Protein AF-A0A4V1WMF3-F1 (afdb_monomer_lite)

Foldseek 3Di:
DPPDDDPPCPLVNVVVVVCVVCDLQWDQQPQVRDTDGDQDQQFFDADDCCQPPRVHQLRWLHQFDDDPRTTGIDGLVLVVVQLVVQLVQQAFPRKFDKDPSFFDKDWDDDPFKIWIWTWIWIADRLWIKIKIKIKIFTPVLDADFLVNVLVDFDDLFQAATSDPDFADDAPQANGVLFAFNHLLNSVQSLVQGPPVRNVVDPCVSHPDDDPVSVVQVVCVVVVHPDFRADQQAGKTWHWDDDRGMTIIMMMHTQHNHPVSVVVRSQQRGARRDRPDDLCNGHHRRHDDGDDYDDDDNDDD

Organism: NCBI:txid119927

Structure (mmCIF, N/CA/C/O backbone):
data_AF-A0A4V1WMF3-F1
#
_entry.id   AF-A0A4V1WMF3-F1
#
loop_
_atom_site.group_PDB
_atom_site.id
_atom_site.type_symbol
_atom_site.label_atom_id
_atom_site.label_alt_id
_atom_site.label_comp_id
_atom_site.label_asym_id
_atom_site.label_entity_id
_atom_site.label_seq_id
_atom_site.pdbx_PDB_ins_code
_atom_site.Cartn_x
_atom_site.Cartn_y
_atom_site.Cartn_z
_atom_site.occupancy
_atom_site.B_iso_or_equiv
_atom_site.auth_seq_id
_atom_site.auth_comp_id
_atom_site.auth_asym_id
_atom_site.auth_atom_id
_atom_site.pdbx_PDB_model_num
ATOM 1 N N . MET A 1 1 ? 66.103 5.727 -17.614 1.00 41.41 1 MET A N 1
ATOM 2 C CA . MET A 1 1 ? 64.953 5.467 -16.719 1.00 41.41 1 MET A CA 1
ATOM 3 C C . MET A 1 1 ? 63.672 5.513 -17.542 1.00 41.41 1 MET A C 1
ATOM 5 O O . MET A 1 1 ? 63.293 6.587 -17.992 1.00 41.41 1 MET A O 1
ATOM 9 N N . LYS A 1 2 ? 63.058 4.354 -17.823 1.00 39.53 2 LYS A N 1
ATOM 10 C CA . LYS A 1 2 ? 61.732 4.292 -18.458 1.00 39.53 2 LYS A CA 1
ATOM 11 C C . LYS A 1 2 ? 60.724 4.870 -17.463 1.00 39.53 2 LYS A C 1
ATOM 13 O O . LYS A 1 2 ? 60.688 4.415 -16.326 1.00 39.53 2 LYS A O 1
ATOM 18 N N . LYS A 1 3 ? 59.959 5.888 -17.868 1.00 44.53 3 LYS A N 1
ATOM 19 C CA . LYS A 1 3 ? 58.819 6.373 -17.082 1.00 44.53 3 LYS A CA 1
ATOM 20 C C . LYS A 1 3 ? 57.839 5.210 -16.961 1.00 44.53 3 LYS A C 1
ATOM 22 O O . LYS A 1 3 ? 57.270 4.797 -17.968 1.00 44.53 3 LYS A O 1
ATOM 27 N N . GLU A 1 4 ? 57.700 4.659 -15.760 1.00 44.53 4 GLU A N 1
ATOM 28 C CA . GLU A 1 4 ? 56.620 3.731 -15.447 1.00 44.53 4 GLU A CA 1
ATOM 29 C C . GLU A 1 4 ? 55.305 4.431 -15.785 1.00 44.53 4 GLU A C 1
ATOM 31 O O . GLU A 1 4 ? 54.986 5.496 -15.246 1.00 44.53 4 GLU A O 1
ATOM 36 N N . GLY A 1 5 ? 54.588 3.877 -16.764 1.00 44.59 5 GLY A N 1
ATOM 37 C CA . GLY A 1 5 ? 53.256 4.331 -17.118 1.00 44.59 5 GLY A CA 1
ATOM 38 C C . GLY A 1 5 ? 52.383 4.183 -15.886 1.00 44.59 5 GLY A C 1
ATOM 39 O O . GLY A 1 5 ? 52.075 3.072 -15.463 1.00 44.59 5 GLY A O 1
ATOM 40 N N . ARG A 1 6 ? 52.033 5.311 -15.269 1.00 47.25 6 ARG A N 1
ATOM 41 C CA . ARG A 1 6 ? 51.088 5.351 -14.161 1.00 47.25 6 ARG A CA 1
ATOM 42 C C . ARG A 1 6 ? 49.785 4.770 -14.704 1.00 47.25 6 ARG A C 1
ATOM 44 O O . ARG A 1 6 ? 49.170 5.392 -15.564 1.00 47.25 6 ARG A O 1
ATOM 51 N N . TRP A 1 7 ? 49.406 3.575 -14.254 1.00 49.00 7 TRP A N 1
ATOM 52 C CA . TRP A 1 7 ? 48.108 2.985 -14.560 1.00 49.00 7 TRP A CA 1
ATOM 53 C C . TRP A 1 7 ? 47.031 3.919 -14.010 1.00 49.00 7 TRP A C 1
ATOM 55 O O . TRP A 1 7 ? 46.642 3.839 -12.848 1.00 49.00 7 TRP A O 1
ATOM 65 N N . THR A 1 8 ? 46.560 4.851 -14.830 1.00 51.84 8 THR A N 1
ATOM 66 C CA . THR A 1 8 ? 45.298 5.540 -14.595 1.00 51.84 8 THR A CA 1
ATOM 67 C C . THR A 1 8 ? 44.203 4.566 -14.995 1.00 51.84 8 THR A C 1
ATOM 69 O O . THR A 1 8 ? 43.577 4.738 -16.036 1.00 51.84 8 THR A O 1
ATOM 72 N N . ALA A 1 9 ? 44.022 3.498 -14.212 1.00 57.28 9 ALA A N 1
ATOM 73 C CA . ALA A 1 9 ? 42.813 2.698 -14.322 1.00 57.28 9 ALA A CA 1
ATOM 74 C C . ALA A 1 9 ? 41.663 3.660 -14.035 1.00 57.28 9 ALA A C 1
ATOM 76 O O . ALA A 1 9 ? 41.588 4.238 -12.942 1.00 57.28 9 ALA A O 1
ATOM 77 N N . ASN A 1 10 ? 40.833 3.923 -15.042 1.00 69.75 10 ASN A N 1
ATOM 78 C CA . ASN A 1 10 ? 39.670 4.754 -14.829 1.00 69.75 10 ASN A CA 1
ATOM 79 C C . ASN A 1 10 ? 38.825 4.046 -13.764 1.00 69.75 10 ASN A C 1
ATOM 81 O O . ASN A 1 10 ? 38.723 2.819 -13.743 1.00 69.75 10 ASN A O 1
ATOM 85 N N . ARG A 1 11 ? 38.237 4.805 -12.837 1.00 69.12 11 ARG A N 1
ATOM 86 C CA . ARG A 1 11 ? 37.371 4.242 -11.794 1.00 69.12 11 ARG A CA 1
ATOM 87 C C . ARG A 1 11 ? 36.305 3.321 -12.409 1.00 69.12 11 ARG A C 1
ATOM 89 O O . ARG A 1 11 ? 35.975 2.309 -11.800 1.00 69.12 11 ARG A O 1
ATOM 96 N N . TYR A 1 12 ? 35.819 3.663 -13.604 1.00 66.69 12 TYR A N 1
ATOM 97 C CA . TYR A 1 12 ? 34.897 2.845 -14.391 1.00 66.69 12 TYR A CA 1
ATOM 98 C C . TYR A 1 12 ? 35.479 1.471 -14.757 1.00 66.69 12 TYR A C 1
ATOM 100 O O . TYR A 1 12 ? 34.845 0.472 -14.435 1.00 66.69 12 TYR A O 1
ATOM 108 N N . ASP A 1 13 ? 36.702 1.403 -15.286 1.00 73.06 13 ASP A N 1
ATOM 109 C CA . ASP A 1 13 ? 37.369 0.139 -15.644 1.00 73.06 13 ASP A CA 1
ATOM 110 C C . ASP A 1 13 ? 37.537 -0.775 -14.418 1.00 73.06 13 ASP A C 1
ATOM 112 O O . ASP A 1 13 ? 37.291 -1.978 -14.474 1.00 73.06 13 ASP A O 1
ATOM 116 N N . PHE A 1 14 ? 37.906 -0.202 -13.266 1.00 76.06 14 PHE A N 1
ATOM 117 C CA . PHE A 1 14 ? 38.026 -0.956 -12.013 1.00 76.06 14 PHE A CA 1
ATOM 118 C C . PHE A 1 14 ? 36.679 -1.526 -11.545 1.00 76.06 14 PHE A C 1
ATOM 120 O O . PHE A 1 14 ? 36.604 -2.648 -11.048 1.00 76.06 14 PHE A O 1
ATOM 127 N N . ILE A 1 15 ? 35.602 -0.762 -11.714 1.00 70.75 15 ILE A N 1
ATOM 128 C CA . ILE A 1 15 ? 34.248 -1.199 -11.378 1.00 70.75 15 ILE A CA 1
ATOM 129 C C . ILE A 1 15 ? 33.754 -2.285 -12.333 1.00 70.75 15 ILE A C 1
ATOM 131 O O . ILE A 1 15 ? 33.105 -3.218 -11.869 1.00 70.75 15 ILE A O 1
ATOM 135 N N . GLU A 1 16 ? 34.039 -2.180 -13.630 1.00 68.69 16 GLU A N 1
ATOM 136 C CA . GLU A 1 16 ? 33.675 -3.206 -14.612 1.00 68.69 16 GLU A CA 1
ATOM 137 C C . GLU A 1 16 ? 34.382 -4.530 -14.316 1.00 68.69 16 GLU A C 1
ATOM 139 O O . GLU A 1 16 ? 33.743 -5.583 -14.311 1.00 68.69 16 GLU A O 1
ATOM 144 N N . LEU A 1 17 ? 35.672 -4.477 -13.972 1.00 74.62 17 LEU A N 1
ATOM 145 C CA . LEU A 1 17 ? 36.432 -5.650 -13.541 1.00 74.62 17 LEU A CA 1
ATOM 146 C C . LEU A 1 17 ? 35.860 -6.253 -12.252 1.00 74.62 17 LEU A C 1
ATOM 148 O O . LEU A 1 17 ? 35.666 -7.463 -12.176 1.00 74.62 17 LEU A O 1
ATOM 152 N N . LEU A 1 18 ? 35.506 -5.420 -11.267 1.00 73.69 18 LEU A N 1
ATOM 153 C CA . LEU A 1 18 ? 34.845 -5.892 -10.051 1.00 73.69 18 LEU A CA 1
ATOM 154 C C . LEU A 1 18 ? 33.462 -6.499 -10.336 1.00 73.69 18 LEU A C 1
ATOM 156 O O . LEU A 1 18 ? 33.128 -7.534 -9.774 1.00 73.69 18 LEU A O 1
ATOM 160 N N . ALA A 1 19 ? 32.644 -5.891 -11.194 1.00 68.81 19 ALA A N 1
ATOM 161 C CA . ALA A 1 19 ? 31.332 -6.434 -11.543 1.00 68.81 19 ALA A CA 1
ATOM 162 C C . ALA A 1 19 ? 31.462 -7.795 -12.249 1.00 68.81 19 ALA A C 1
ATOM 164 O O . ALA A 1 19 ? 30.735 -8.727 -11.912 1.00 68.81 19 ALA A O 1
ATOM 165 N N . ARG A 1 20 ? 32.438 -7.938 -13.157 1.00 73.12 20 ARG A N 1
ATOM 166 C CA . ARG A 1 20 ? 32.777 -9.214 -13.804 1.00 73.12 20 ARG A CA 1
ATOM 167 C C . ARG A 1 20 ? 33.168 -10.281 -12.781 1.00 73.12 20 ARG A C 1
ATOM 169 O O . ARG A 1 20 ? 32.664 -11.397 -12.852 1.00 73.12 20 ARG A O 1
ATOM 176 N N . ASP A 1 21 ? 34.049 -9.945 -11.841 1.00 79.12 21 ASP A N 1
ATOM 177 C CA . ASP A 1 21 ? 34.602 -10.914 -10.887 1.00 79.12 21 ASP A CA 1
ATOM 178 C C . ASP A 1 21 ? 33.576 -11.351 -9.823 1.00 79.12 21 ASP A C 1
ATOM 180 O O . ASP A 1 21 ? 33.655 -12.461 -9.297 1.00 79.12 21 ASP A O 1
ATOM 184 N N . TRP A 1 22 ? 32.591 -10.501 -9.513 1.00 75.75 22 TRP A N 1
ATOM 185 C CA . TRP A 1 22 ? 31.526 -10.803 -8.549 1.00 75.75 22 TRP A CA 1
ATOM 186 C C . TRP A 1 22 ? 30.259 -11.405 -9.184 1.00 75.75 22 TRP A C 1
ATOM 188 O O . TRP A 1 22 ? 29.449 -11.995 -8.459 1.00 75.75 22 TRP A O 1
ATOM 198 N N . GLY A 1 23 ? 30.091 -11.299 -10.506 1.00 73.94 23 GLY A N 1
ATOM 199 C CA . GLY A 1 23 ? 28.942 -11.830 -11.247 1.00 73.94 23 GLY A CA 1
ATOM 200 C C . GLY A 1 23 ? 27.598 -11.323 -10.710 1.00 73.94 23 GLY A C 1
ATOM 201 O O . GLY A 1 23 ? 27.488 -10.196 -10.232 1.00 73.94 23 GLY A O 1
ATOM 202 N N . ASP A 1 24 ? 26.583 -12.190 -10.695 1.00 71.25 24 ASP A N 1
ATOM 203 C CA . ASP A 1 24 ? 25.219 -11.852 -10.244 1.00 71.25 24 ASP A CA 1
ATOM 204 C C . ASP A 1 24 ? 25.091 -11.648 -8.723 1.00 71.25 24 ASP A C 1
ATOM 206 O O . ASP A 1 24 ? 23.996 -11.450 -8.200 1.00 71.25 24 ASP A O 1
ATOM 210 N N . ARG A 1 25 ? 26.194 -11.720 -7.966 1.00 78.44 25 ARG A N 1
ATOM 211 C CA . ARG A 1 25 ? 26.167 -11.561 -6.503 1.00 78.44 25 ARG A CA 1
ATOM 212 C C . ARG A 1 25 ? 26.097 -10.111 -6.064 1.00 78.44 25 ARG A C 1
ATOM 214 O O . ARG A 1 25 ? 25.745 -9.867 -4.910 1.00 78.44 25 ARG A O 1
ATOM 221 N N . LEU A 1 26 ? 26.472 -9.169 -6.929 1.00 81.81 26 LEU A N 1
ATOM 222 C CA . LEU A 1 26 ? 26.454 -7.738 -6.652 1.00 81.81 26 LEU A CA 1
ATOM 223 C C . LEU A 1 26 ? 26.146 -6.936 -7.925 1.00 81.81 26 LEU A C 1
ATOM 225 O O . LEU A 1 26 ? 26.652 -7.235 -8.996 1.00 81.81 26 LEU A O 1
ATOM 229 N N . HIS A 1 27 ? 25.398 -5.844 -7.785 1.00 77.31 27 HIS A N 1
ATOM 230 C CA . HIS A 1 27 ? 25.140 -4.880 -8.851 1.00 77.31 27 HIS A CA 1
ATOM 231 C C . HIS A 1 27 ? 25.822 -3.552 -8.566 1.00 77.31 27 HIS A C 1
ATOM 233 O O . HIS A 1 27 ? 25.727 -2.997 -7.465 1.00 77.31 27 HIS A O 1
ATOM 239 N N . TYR A 1 28 ? 26.466 -3.001 -9.588 1.00 78.69 28 TYR A N 1
ATOM 240 C CA . TYR A 1 28 ? 27.048 -1.675 -9.510 1.00 78.69 28 TYR A CA 1
ATOM 241 C C . TYR A 1 28 ? 25.982 -0.578 -9.562 1.00 78.69 28 TYR A C 1
ATOM 243 O O . TYR A 1 28 ? 25.173 -0.509 -10.485 1.00 78.69 28 TYR A O 1
ATOM 251 N N . CYS A 1 29 ? 26.006 0.322 -8.577 1.00 78.56 29 CYS A N 1
ATOM 252 C CA . CYS A 1 29 ? 25.151 1.501 -8.550 1.00 78.56 29 CYS A CA 1
ATOM 253 C C . CYS A 1 29 ? 25.921 2.734 -9.023 1.00 78.56 29 CYS A C 1
ATOM 255 O O . CYS A 1 29 ? 26.753 3.280 -8.294 1.00 78.56 29 CYS A O 1
ATOM 257 N N . GLN A 1 30 ? 25.562 3.239 -10.204 1.00 75.81 30 GLN A N 1
ATOM 258 C CA . GLN A 1 30 ? 26.148 4.457 -10.777 1.00 75.81 30 GLN A CA 1
ATOM 259 C C . GLN A 1 30 ? 25.961 5.694 -9.883 1.00 75.81 30 GLN A C 1
ATOM 261 O O . GLN A 1 30 ? 26.795 6.593 -9.881 1.00 75.81 30 GLN A O 1
ATOM 266 N N . ARG A 1 31 ? 24.893 5.747 -9.073 1.00 76.00 31 ARG A N 1
ATOM 267 C CA . ARG A 1 31 ? 24.579 6.930 -8.255 1.00 76.00 31 ARG A CA 1
ATOM 268 C C . ARG A 1 31 ? 25.503 7.111 -7.053 1.00 76.00 31 ARG A C 1
ATOM 270 O O . ARG A 1 31 ? 25.826 8.240 -6.700 1.00 76.00 31 ARG A O 1
ATOM 277 N N . CYS A 1 32 ? 25.869 6.029 -6.371 1.00 82.50 32 CYS A N 1
ATOM 278 C CA . CYS A 1 32 ? 26.759 6.090 -5.205 1.00 82.50 32 CYS A CA 1
ATOM 279 C C . CYS A 1 32 ? 28.169 5.571 -5.509 1.00 82.50 32 CYS A C 1
ATOM 281 O O . CYS A 1 32 ? 29.078 5.764 -4.703 1.00 82.50 32 CYS A O 1
ATOM 283 N N . GLY A 1 33 ? 28.349 4.928 -6.663 1.00 77.19 33 GLY A N 1
ATOM 284 C CA . GLY A 1 33 ? 29.604 4.347 -7.103 1.00 77.19 33 GLY A CA 1
ATOM 285 C C . GLY A 1 33 ? 30.066 3.163 -6.254 1.00 77.19 33 GLY A C 1
ATOM 286 O O . GLY A 1 33 ? 31.275 3.036 -6.055 1.00 77.19 33 GLY A O 1
ATOM 287 N N . ILE A 1 34 ? 29.132 2.355 -5.734 1.00 81.94 34 ILE A N 1
ATOM 288 C CA . ILE A 1 34 ? 29.365 1.190 -4.858 1.00 81.94 34 ILE A CA 1
ATOM 289 C C . ILE A 1 34 ? 28.574 -0.023 -5.390 1.00 81.94 34 ILE A C 1
ATOM 291 O O . ILE A 1 34 ? 27.540 0.136 -6.042 1.00 81.94 34 ILE A O 1
ATOM 295 N N . LEU A 1 35 ? 29.065 -1.233 -5.107 1.00 81.81 35 LEU A N 1
ATOM 296 C CA . LEU A 1 35 ? 28.391 -2.505 -5.371 1.00 81.81 35 LEU A CA 1
ATOM 297 C C . LEU A 1 35 ? 27.360 -2.839 -4.278 1.00 81.81 35 LEU A C 1
ATOM 299 O O . LEU A 1 35 ? 27.658 -2.765 -3.085 1.00 81.81 35 LEU A O 1
ATOM 303 N N . HIS A 1 36 ? 26.155 -3.239 -4.673 1.00 81.75 36 HIS A N 1
ATOM 304 C CA . HIS A 1 36 ? 25.078 -3.635 -3.766 1.00 81.75 36 HIS A CA 1
ATOM 305 C C . HIS A 1 36 ? 24.630 -5.076 -4.013 1.00 81.75 36 HIS A C 1
ATOM 307 O O . HIS A 1 36 ? 24.645 -5.503 -5.162 1.00 81.75 36 HIS A O 1
ATOM 313 N N . PRO A 1 37 ? 24.160 -5.811 -2.989 1.00 82.62 37 PRO A N 1
ATOM 314 C CA . PRO A 1 37 ? 23.488 -7.088 -3.211 1.00 82.62 37 PRO A CA 1
ATOM 315 C C . PRO A 1 37 ? 22.305 -6.952 -4.183 1.00 82.62 37 PRO A C 1
ATOM 317 O O . PRO A 1 37 ? 21.670 -5.889 -4.203 1.00 82.62 37 PRO A O 1
ATOM 320 N N . PRO A 1 38 ? 21.973 -8.017 -4.937 1.00 79.44 38 PRO A N 1
ATOM 321 C CA . PRO A 1 38 ? 20.773 -8.100 -5.742 1.00 79.44 38 PRO A CA 1
ATOM 322 C C . PRO A 1 38 ? 19.552 -7.697 -4.957 1.00 79.44 38 PRO A C 1
ATOM 324 O O . PRO A 1 38 ? 19.371 -8.055 -3.783 1.00 79.44 38 PRO A O 1
ATOM 327 N N . LEU A 1 39 ? 18.711 -6.937 -5.640 1.00 80.75 39 LEU A N 1
ATOM 328 C CA . LEU A 1 39 ? 17.426 -6.581 -5.105 1.00 80.75 39 LEU A CA 1
ATOM 329 C C . LEU A 1 39 ? 16.630 -7.864 -4.862 1.00 80.75 39 LEU A C 1
ATOM 331 O O . LEU A 1 39 ? 16.434 -8.681 -5.756 1.00 80.75 39 LEU A O 1
ATOM 335 N N . GLN A 1 40 ? 16.213 -8.034 -3.617 1.00 85.50 40 GLN A N 1
ATOM 336 C CA . GLN A 1 40 ? 15.403 -9.168 -3.207 1.00 85.50 40 GLN A CA 1
ATOM 337 C C . GLN A 1 40 ? 13.955 -8.959 -3.661 1.00 85.50 40 GLN A C 1
ATOM 339 O O . GLN A 1 40 ? 13.519 -7.807 -3.708 1.00 85.50 40 GLN A O 1
ATOM 344 N N . PRO A 1 41 ? 13.185 -10.034 -3.920 1.00 85.06 41 PRO A N 1
ATOM 345 C CA . PRO A 1 41 ? 11.752 -9.899 -4.166 1.00 85.06 41 PRO A CA 1
ATOM 346 C C . PRO A 1 41 ? 11.084 -9.162 -2.991 1.00 85.06 41 PRO A C 1
ATOM 348 O O . PRO A 1 41 ? 11.582 -9.271 -1.865 1.00 85.06 41 PRO A O 1
ATOM 351 N N . PRO A 1 42 ? 9.949 -8.463 -3.197 1.00 86.56 42 PRO A N 1
ATOM 352 C CA . PRO A 1 42 ? 9.285 -7.655 -2.173 1.00 86.56 42 PRO A CA 1
ATOM 353 C C . PRO A 1 42 ? 9.190 -8.335 -0.805 1.00 86.56 42 PRO A C 1
ATOM 355 O O . PRO A 1 42 ? 9.526 -7.708 0.192 1.00 86.56 42 PRO A O 1
ATOM 358 N N . ARG A 1 43 ? 8.819 -9.625 -0.776 1.00 81.38 43 ARG A N 1
ATOM 359 C CA . ARG A 1 43 ? 8.661 -10.455 0.436 1.00 81.38 43 ARG A CA 1
ATOM 360 C C . ARG A 1 43 ? 9.926 -10.659 1.273 1.00 81.38 43 ARG A C 1
ATOM 362 O O . ARG A 1 43 ? 9.827 -10.897 2.467 1.00 81.38 43 ARG A O 1
ATOM 369 N N . ASN A 1 44 ? 11.094 -10.563 0.646 1.00 79.81 44 ASN A N 1
ATOM 370 C CA . ASN A 1 44 ? 12.396 -10.716 1.292 1.00 79.81 44 ASN A CA 1
ATOM 371 C C . ASN A 1 44 ? 13.136 -9.371 1.365 1.00 79.81 44 ASN A C 1
ATOM 373 O O . ASN A 1 44 ? 14.312 -9.320 1.739 1.00 79.81 44 ASN A O 1
ATOM 377 N N . HIS A 1 45 ? 12.489 -8.275 0.958 1.00 80.62 45 HIS A N 1
ATOM 378 C CA . HIS A 1 45 ? 13.135 -6.984 0.840 1.00 80.62 45 HIS A CA 1
ATOM 379 C C . HIS A 1 45 ? 12.825 -6.077 2.029 1.00 80.62 45 HIS A C 1
ATOM 381 O O . HIS A 1 45 ? 11.688 -5.682 2.272 1.00 80.62 45 HIS A O 1
ATOM 387 N N . ARG A 1 46 ? 13.884 -5.647 2.719 1.00 80.56 46 ARG A N 1
ATOM 388 C CA . ARG A 1 46 ? 13.841 -4.556 3.699 1.00 80.56 46 ARG A CA 1
ATOM 389 C C . ARG A 1 46 ? 14.432 -3.274 3.130 1.00 80.56 46 ARG A C 1
ATOM 391 O O . ARG A 1 46 ? 15.356 -3.321 2.318 1.00 80.56 46 ARG A O 1
ATOM 398 N N . GLY A 1 47 ? 13.996 -2.125 3.638 1.00 77.00 47 GLY A N 1
ATOM 399 C CA . GLY A 1 47 ? 14.627 -0.852 3.301 1.00 77.00 47 GLY A CA 1
ATOM 400 C C . GLY A 1 47 ? 16.131 -0.848 3.614 1.00 77.00 47 GLY A C 1
ATOM 401 O O . GLY A 1 47 ? 16.541 -1.091 4.747 1.00 77.00 47 GLY A O 1
ATOM 402 N N . THR A 1 48 ? 16.972 -0.542 2.623 1.00 77.19 48 THR A N 1
ATOM 403 C CA . THR A 1 48 ? 18.439 -0.522 2.754 1.00 77.19 48 THR A CA 1
ATOM 404 C C . THR A 1 48 ? 19.014 0.861 2.442 1.00 77.19 48 THR A C 1
ATOM 406 O O . THR A 1 48 ? 18.309 1.772 2.004 1.00 77.19 48 THR A O 1
ATOM 409 N N . LYS A 1 49 ? 20.333 1.036 2.618 1.00 73.81 49 LYS A N 1
ATOM 410 C CA . LYS A 1 49 ? 21.036 2.225 2.103 1.00 73.81 49 LYS A CA 1
ATOM 411 C C . LYS A 1 49 ? 20.903 2.350 0.578 1.00 73.81 49 LYS A C 1
ATOM 413 O O . LYS A 1 49 ? 20.837 3.478 0.094 1.00 73.81 49 LYS A O 1
ATOM 418 N N . LEU A 1 50 ? 20.835 1.236 -0.167 1.00 76.44 50 LEU A N 1
ATOM 419 C CA . LEU A 1 50 ? 20.592 1.260 -1.615 1.00 76.44 50 LEU A CA 1
ATOM 420 C C . LEU A 1 50 ? 19.250 1.930 -1.900 1.00 76.44 50 LEU A C 1
ATOM 422 O O . LEU A 1 50 ? 19.208 2.926 -2.612 1.00 76.44 50 LEU A O 1
ATOM 426 N N . THR A 1 51 ? 18.169 1.457 -1.286 1.00 76.12 51 THR A N 1
ATOM 427 C CA . THR A 1 51 ? 16.852 2.029 -1.563 1.00 76.12 51 THR A CA 1
ATOM 428 C C . THR A 1 51 ? 16.753 3.460 -1.045 1.00 76.12 51 THR A C 1
ATOM 430 O O . THR A 1 51 ? 16.537 4.379 -1.829 1.00 76.12 51 THR A O 1
ATOM 433 N N . LYS A 1 52 ? 17.054 3.705 0.234 1.00 74.81 52 LYS A N 1
ATOM 434 C CA . LYS A 1 52 ? 16.901 5.040 0.842 1.00 74.81 52 LYS A CA 1
ATOM 435 C C . LYS A 1 52 ? 17.801 6.119 0.224 1.00 74.81 52 LYS A C 1
ATOM 437 O O . LYS A 1 52 ? 17.359 7.250 0.051 1.00 74.81 52 LYS A O 1
ATOM 442 N N . ARG A 1 53 ? 19.066 5.809 -0.095 1.00 74.94 53 ARG A N 1
ATOM 443 C CA . ARG A 1 53 ? 20.025 6.798 -0.630 1.00 74.94 53 ARG A CA 1
ATOM 444 C C . ARG A 1 53 ? 20.111 6.764 -2.152 1.00 74.94 53 ARG A C 1
ATOM 446 O O . ARG A 1 53 ? 20.193 7.821 -2.774 1.00 74.94 53 ARG A O 1
ATOM 453 N N . CYS A 1 54 ? 20.129 5.573 -2.746 1.00 79.00 54 CYS A N 1
ATOM 454 C CA . CYS A 1 54 ? 20.444 5.407 -4.164 1.00 79.00 54 CYS A CA 1
ATOM 455 C C . CYS A 1 54 ? 19.201 5.380 -5.061 1.00 79.00 54 CYS A C 1
ATOM 457 O O . CYS A 1 54 ? 19.254 5.896 -6.172 1.00 79.00 54 CYS A O 1
ATOM 459 N N . PHE A 1 55 ? 18.061 4.869 -4.600 1.00 80.56 55 PHE A N 1
ATOM 460 C CA . PHE A 1 55 ? 16.801 5.038 -5.341 1.00 80.56 55 PHE A CA 1
ATOM 461 C C . PHE A 1 55 ? 16.136 6.380 -5.003 1.00 80.56 55 PHE A C 1
ATOM 463 O O . PHE A 1 55 ? 15.466 6.984 -5.834 1.00 80.56 55 PHE A O 1
ATOM 470 N N . GLY A 1 56 ? 16.468 6.957 -3.845 1.00 77.31 56 GLY A N 1
ATOM 471 C CA . GLY A 1 56 ? 16.056 8.304 -3.461 1.00 77.31 56 GLY A CA 1
ATOM 472 C C . GLY A 1 56 ? 14.681 8.309 -2.805 1.00 77.31 56 GLY A C 1
ATOM 473 O O . GLY A 1 56 ? 14.363 7.426 -2.021 1.00 77.31 56 GLY A O 1
ATOM 474 N N . GLN A 1 57 ? 13.876 9.333 -3.073 1.00 73.06 57 GLN A N 1
ATOM 475 C CA . GLN A 1 57 ? 12.611 9.535 -2.355 1.00 73.06 57 GLN A CA 1
ATOM 476 C C . GLN A 1 57 ? 11.437 8.737 -2.928 1.00 73.06 57 GLN A C 1
ATOM 478 O O . GLN A 1 57 ? 10.467 8.509 -2.220 1.00 73.06 57 GLN A O 1
ATOM 483 N N . ASP A 1 58 ? 11.551 8.260 -4.167 1.00 78.69 58 ASP A N 1
ATOM 484 C CA . ASP A 1 58 ? 10.582 7.354 -4.788 1.00 78.69 58 ASP A CA 1
ATOM 485 C C . ASP A 1 58 ? 11.030 5.889 -4.607 1.00 78.69 58 ASP A C 1
ATOM 487 O O . ASP A 1 58 ? 10.771 5.039 -5.451 1.00 78.69 58 ASP A O 1
ATOM 491 N N . ALA A 1 59 ? 11.803 5.581 -3.562 1.00 78.31 59 ALA A N 1
ATOM 492 C CA . ALA A 1 59 ? 12.535 4.322 -3.507 1.00 78.31 59 ALA A CA 1
ATOM 493 C C . ALA A 1 59 ? 11.644 3.093 -3.346 1.00 78.31 59 ALA A C 1
ATOM 495 O O . ALA A 1 59 ? 11.860 2.099 -4.036 1.00 78.31 59 ALA A O 1
ATOM 496 N N . MET A 1 60 ? 10.688 3.139 -2.415 1.00 88.69 60 MET A N 1
ATOM 497 C CA . MET A 1 60 ? 9.909 1.965 -2.031 1.00 88.69 60 MET A CA 1
ATOM 498 C C . MET A 1 60 ? 8.594 2.331 -1.350 1.00 88.69 60 MET A C 1
ATOM 500 O O . MET A 1 60 ? 8.449 3.407 -0.767 1.00 88.69 60 MET A O 1
ATOM 504 N N . ILE A 1 61 ? 7.662 1.387 -1.388 1.00 92.44 61 ILE A N 1
ATOM 505 C CA . ILE A 1 61 ? 6.537 1.330 -0.464 1.00 92.44 61 ILE A CA 1
ATOM 506 C C . ILE A 1 61 ? 7.105 0.854 0.879 1.00 92.44 61 ILE A C 1
ATOM 508 O O . ILE A 1 61 ? 7.392 -0.325 1.044 1.00 92.44 61 ILE A O 1
ATOM 512 N N . ASP A 1 62 ? 7.335 1.796 1.799 1.00 87.38 62 ASP A N 1
ATOM 513 C CA . ASP A 1 62 ? 8.065 1.587 3.063 1.00 87.38 62 ASP A CA 1
ATOM 514 C C . ASP A 1 62 ? 7.168 1.484 4.306 1.00 87.38 62 ASP A C 1
ATOM 516 O O . ASP A 1 62 ? 7.653 1.436 5.437 1.00 87.38 62 ASP A O 1
ATOM 520 N N . TYR A 1 63 ? 5.855 1.510 4.098 1.00 89.12 63 TYR A N 1
ATOM 521 C CA . TYR A 1 63 ? 4.849 1.605 5.154 1.00 89.12 63 TYR A CA 1
ATOM 522 C C . TYR A 1 63 ? 4.126 0.295 5.449 1.00 89.12 63 TYR A C 1
ATOM 524 O O . TYR A 1 63 ? 3.257 0.259 6.321 1.00 89.12 63 TYR A O 1
ATOM 532 N N . LEU A 1 64 ? 4.469 -0.768 4.729 1.00 91.19 64 LEU A N 1
ATOM 533 C CA . LEU A 1 64 ? 3.957 -2.101 4.995 1.00 91.19 64 LEU A CA 1
ATOM 534 C C . LEU A 1 64 ? 4.678 -2.712 6.213 1.00 91.19 64 LEU A C 1
ATOM 536 O O . LEU A 1 64 ? 5.731 -2.214 6.632 1.00 91.19 64 LEU A O 1
ATOM 540 N N . PRO A 1 65 ? 4.101 -3.759 6.827 1.00 85.06 65 PRO A N 1
ATOM 541 C CA . PRO A 1 65 ? 4.701 -4.433 7.970 1.00 85.06 65 PRO A CA 1
ATOM 542 C C . PRO A 1 65 ? 6.143 -4.876 7.687 1.00 85.06 65 PRO A C 1
ATOM 544 O O . PRO A 1 65 ? 6.445 -5.462 6.648 1.00 85.06 65 PRO A O 1
ATOM 547 N N . GLN A 1 66 ? 7.029 -4.590 8.639 1.00 84.31 66 GLN A N 1
ATOM 548 C CA . GLN A 1 66 ? 8.434 -4.994 8.645 1.00 84.31 66 GLN A CA 1
ATOM 549 C C . GLN A 1 66 ? 8.931 -5.138 10.092 1.00 84.31 66 GLN A C 1
ATOM 551 O O . GLN A 1 66 ? 8.411 -4.473 10.992 1.00 84.31 66 GLN A O 1
ATOM 556 N N . ASP A 1 67 ? 9.941 -5.976 10.307 1.00 80.19 67 ASP A N 1
ATOM 557 C CA . ASP A 1 67 ? 10.674 -6.122 11.567 1.00 80.19 67 ASP A CA 1
ATOM 558 C C . ASP A 1 67 ? 12.177 -5.807 11.365 1.00 80.19 67 ASP A C 1
ATOM 560 O O . ASP A 1 67 ? 12.574 -5.171 10.384 1.00 80.19 67 ASP A O 1
ATOM 564 N N . ALA A 1 68 ? 13.033 -6.177 12.324 1.00 76.69 68 ALA A N 1
ATOM 565 C CA . ALA A 1 68 ? 14.468 -5.889 12.254 1.00 76.69 68 ALA A CA 1
ATOM 566 C C . ALA A 1 68 ? 15.211 -6.698 11.164 1.00 76.69 68 ALA A C 1
ATOM 568 O O . ALA A 1 68 ? 16.236 -6.243 10.635 1.00 76.69 68 ALA A O 1
ATOM 569 N N . SER A 1 69 ? 14.729 -7.895 10.828 1.00 71.69 69 SER A N 1
ATOM 570 C CA . SER A 1 69 ? 15.390 -8.839 9.920 1.00 71.69 69 SER A CA 1
ATOM 571 C C . SER A 1 69 ? 14.742 -8.897 8.537 1.00 71.69 69 SER A C 1
ATOM 573 O O . SER A 1 69 ? 15.459 -9.094 7.556 1.00 71.69 69 SER A O 1
ATOM 575 N N . GLN A 1 70 ? 13.437 -8.667 8.431 1.00 73.19 70 GLN A N 1
ATOM 576 C CA . GLN A 1 70 ? 12.633 -8.931 7.239 1.00 73.19 70 GLN A CA 1
ATOM 577 C C . GLN A 1 70 ? 11.476 -7.930 7.099 1.00 73.19 70 GLN A C 1
ATOM 579 O O . GLN A 1 70 ? 11.101 -7.218 8.028 1.00 73.19 70 GLN A O 1
ATOM 584 N N . GLY A 1 71 ? 10.912 -7.843 5.902 1.00 77.81 71 GLY A N 1
ATOM 585 C CA . GLY A 1 71 ? 9.767 -6.986 5.631 1.00 77.81 71 GLY A CA 1
ATOM 586 C C . GLY A 1 71 ? 9.267 -7.167 4.211 1.00 77.81 71 GLY A C 1
ATOM 587 O O . GLY A 1 71 ? 9.954 -7.758 3.378 1.00 77.81 71 GLY A O 1
ATOM 588 N N . TYR A 1 72 ? 8.080 -6.629 3.949 1.00 85.88 72 TYR A N 1
ATOM 589 C CA . TYR A 1 72 ? 7.505 -6.603 2.613 1.00 85.88 72 TYR A CA 1
ATOM 590 C C . TYR A 1 72 ? 7.606 -5.186 2.034 1.00 85.88 72 TYR A C 1
ATOM 592 O O . TYR A 1 72 ? 6.837 -4.309 2.415 1.00 85.88 72 TYR A O 1
ATOM 600 N N . ASN A 1 73 ? 8.556 -4.936 1.125 1.00 88.88 73 ASN A N 1
ATOM 601 C CA . ASN A 1 73 ? 8.755 -3.606 0.528 1.00 88.88 73 ASN A CA 1
ATOM 602 C C . ASN A 1 73 ? 8.875 -3.686 -1.003 1.00 88.88 73 ASN A C 1
ATOM 604 O O . ASN A 1 73 ? 9.957 -3.950 -1.536 1.00 88.88 73 ASN A O 1
ATOM 608 N N . PRO A 1 74 ? 7.795 -3.427 -1.755 1.00 91.94 74 PRO A N 1
ATOM 609 C CA . PRO A 1 74 ? 7.893 -3.185 -3.187 1.00 91.94 74 PRO A CA 1
ATOM 610 C C . PRO A 1 74 ? 8.773 -1.962 -3.474 1.00 91.94 74 PRO A C 1
ATOM 612 O O . PRO A 1 74 ? 8.646 -0.929 -2.815 1.00 91.94 74 PRO A O 1
ATOM 615 N N . VAL A 1 75 ? 9.627 -2.051 -4.491 1.00 92.06 75 VAL A N 1
ATOM 616 C CA . VAL A 1 75 ? 10.358 -0.918 -5.080 1.00 92.06 75 VAL A CA 1
ATOM 617 C C . VAL A 1 75 ? 9.919 -0.756 -6.533 1.00 92.06 75 VAL A C 1
ATOM 619 O O . VAL A 1 75 ? 9.361 -1.688 -7.114 1.00 92.06 75 VAL A O 1
ATOM 622 N N . LEU A 1 76 ? 10.204 0.397 -7.141 1.00 91.62 76 LEU A N 1
ATOM 623 C CA . LEU A 1 76 ? 9.739 0.709 -8.496 1.00 91.62 76 LEU A CA 1
ATOM 624 C C . LEU A 1 76 ? 10.120 -0.370 -9.514 1.00 91.62 76 LEU A C 1
ATOM 626 O O . LEU A 1 76 ? 9.280 -0.765 -10.312 1.00 91.62 76 LEU A O 1
ATOM 630 N N . ILE A 1 77 ? 11.347 -0.894 -9.450 1.00 89.75 77 ILE A N 1
ATOM 631 C CA . ILE A 1 77 ? 11.812 -1.905 -10.408 1.00 89.75 77 ILE A CA 1
ATOM 632 C C . ILE A 1 77 ? 11.003 -3.216 -10.332 1.00 89.75 77 ILE A C 1
ATOM 634 O O . ILE A 1 77 ? 10.814 -3.879 -11.344 1.00 89.75 77 ILE A O 1
ATOM 638 N N . HIS A 1 78 ? 10.431 -3.570 -9.173 1.00 93.69 78 HIS A N 1
ATOM 639 C CA . HIS A 1 78 ? 9.508 -4.711 -9.089 1.00 93.69 78 HIS A CA 1
ATOM 640 C C . HIS A 1 78 ? 8.246 -4.464 -9.920 1.00 93.69 78 HIS A C 1
ATOM 642 O O . HIS A 1 78 ? 7.762 -5.365 -10.596 1.00 93.69 78 HIS A O 1
ATOM 648 N N . ILE A 1 79 ? 7.737 -3.230 -9.890 1.00 96.06 79 ILE A N 1
ATOM 649 C CA . ILE A 1 79 ? 6.564 -2.824 -10.663 1.00 96.06 79 ILE A CA 1
ATOM 650 C C . ILE A 1 79 ? 6.902 -2.747 -12.149 1.00 96.06 79 ILE A C 1
ATOM 652 O O . ILE A 1 79 ? 6.126 -3.231 -12.961 1.00 96.06 79 ILE A O 1
ATOM 656 N N . THR A 1 80 ? 8.054 -2.186 -12.526 1.00 94.62 80 THR A N 1
ATOM 657 C CA . THR A 1 80 ? 8.436 -2.109 -13.944 1.00 94.62 80 THR A CA 1
ATOM 658 C C . THR A 1 80 ? 8.613 -3.490 -14.551 1.00 94.62 80 THR A C 1
ATOM 660 O O . THR A 1 80 ? 8.114 -3.732 -15.642 1.00 94.62 80 THR A O 1
ATOM 663 N N . ASN A 1 81 ? 9.260 -4.407 -13.828 1.00 94.00 81 ASN A N 1
ATOM 664 C CA . ASN A 1 81 ? 9.441 -5.778 -14.292 1.00 94.00 81 ASN A CA 1
ATOM 665 C C . ASN A 1 81 ? 8.086 -6.472 -14.455 1.00 94.00 81 ASN A C 1
ATOM 667 O O . ASN A 1 81 ? 7.831 -7.051 -15.502 1.00 94.00 81 ASN A O 1
ATOM 671 N N . ALA A 1 82 ? 7.182 -6.314 -13.482 1.00 96.31 82 ALA A N 1
ATOM 672 C CA . ALA A 1 82 ? 5.820 -6.831 -13.572 1.00 96.31 82 ALA A CA 1
ATOM 673 C C . ALA A 1 82 ? 5.029 -6.245 -14.758 1.00 96.31 82 ALA A C 1
ATOM 675 O O . ALA A 1 82 ? 4.271 -6.967 -15.402 1.00 96.31 82 ALA A O 1
ATOM 676 N N . ILE A 1 83 ? 5.190 -4.949 -15.058 1.00 96.56 83 ILE A N 1
ATOM 677 C CA . ILE A 1 83 ? 4.550 -4.304 -16.2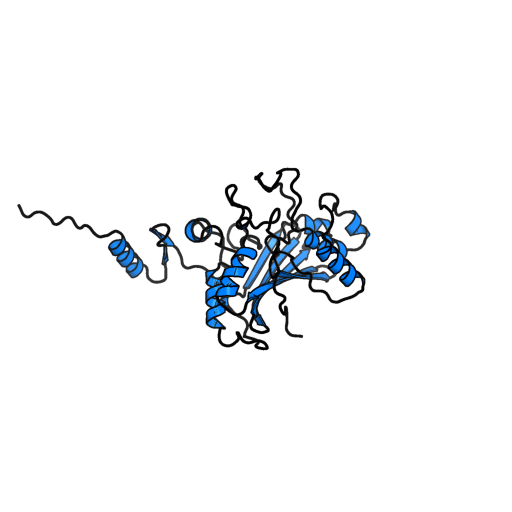14 1.00 96.56 83 ILE A CA 1
ATOM 678 C C . ILE A 1 83 ? 5.036 -4.941 -17.519 1.00 96.56 83 ILE A C 1
ATOM 680 O O . ILE A 1 83 ? 4.199 -5.281 -18.354 1.00 96.56 83 ILE A O 1
ATOM 684 N N . GLU A 1 84 ? 6.350 -5.113 -17.675 1.00 96.06 84 GLU A N 1
ATOM 685 C CA . GLU A 1 84 ? 6.965 -5.687 -18.878 1.00 96.06 84 GLU A CA 1
ATOM 686 C C . GLU A 1 84 ? 6.651 -7.177 -19.052 1.00 96.06 84 GLU A C 1
ATOM 688 O O . GLU A 1 84 ? 6.346 -7.604 -20.163 1.00 96.06 84 GLU A O 1
ATOM 693 N N . GLU A 1 85 ? 6.678 -7.951 -17.963 1.00 96.06 85 GLU A N 1
ATOM 694 C CA . GLU A 1 85 ? 6.365 -9.389 -17.942 1.00 96.06 85 GLU A CA 1
ATOM 695 C C . GLU A 1 85 ? 4.917 -9.682 -18.346 1.00 96.06 85 GLU A C 1
ATOM 697 O O . GLU A 1 85 ? 4.629 -10.761 -18.840 1.00 96.06 85 GLU A O 1
ATOM 702 N N . THR A 1 86 ? 4.006 -8.725 -18.148 1.00 97.00 86 THR A N 1
ATOM 703 C CA . THR A 1 86 ? 2.564 -8.908 -18.395 1.00 97.00 86 THR A CA 1
ATOM 704 C C . THR A 1 86 ? 1.998 -7.942 -19.427 1.00 97.00 86 THR A C 1
ATOM 706 O O . THR A 1 86 ? 0.807 -7.614 -19.400 1.00 97.00 86 THR A O 1
ATOM 709 N N . LYS A 1 87 ? 2.847 -7.416 -20.311 1.00 96.50 87 LYS A N 1
ATOM 710 C CA . LYS A 1 87 ? 2.465 -6.381 -21.283 1.00 96.50 87 LYS A CA 1
ATOM 711 C C . LYS A 1 87 ? 1.416 -6.854 -22.292 1.00 96.50 87 LYS A C 1
ATOM 713 O O . LYS A 1 87 ? 0.633 -6.042 -22.771 1.00 96.50 87 LYS A O 1
ATOM 718 N N . GLU A 1 88 ? 1.370 -8.148 -22.590 1.00 97.44 88 GLU A N 1
ATOM 719 C CA . GLU A 1 88 ? 0.380 -8.759 -23.479 1.00 97.44 88 GLU A CA 1
ATOM 720 C C . GLU A 1 88 ? -1.037 -8.755 -22.892 1.00 97.44 88 GLU A C 1
ATOM 722 O O . GLU A 1 88 ? -1.999 -8.801 -23.647 1.00 97.44 88 GLU A O 1
ATOM 727 N N . PHE A 1 89 ? -1.173 -8.607 -21.570 1.00 97.56 89 PHE A N 1
ATOM 728 C CA . PHE A 1 89 ? -2.453 -8.488 -20.865 1.00 97.56 89 PHE A CA 1
ATOM 729 C C . PHE A 1 89 ? -2.767 -7.034 -20.481 1.00 97.56 89 PHE A C 1
ATOM 731 O O . PHE A 1 89 ? -3.380 -6.790 -19.442 1.00 97.56 89 PHE A O 1
ATOM 738 N N . ALA A 1 90 ? -2.274 -6.047 -21.237 1.00 96.50 90 ALA A N 1
ATOM 739 C CA . ALA A 1 90 ? -2.458 -4.626 -20.929 1.00 96.50 90 ALA A CA 1
ATOM 740 C C . ALA A 1 90 ? -3.757 -4.028 -21.502 1.00 96.50 90 ALA A C 1
ATOM 742 O O . ALA A 1 90 ? -4.085 -2.880 -21.181 1.00 96.50 90 ALA A O 1
ATOM 743 N N . SER A 1 91 ? -4.504 -4.761 -22.335 1.00 97.12 91 SER A N 1
ATOM 744 C CA . SER A 1 91 ? -5.724 -4.236 -22.957 1.00 97.12 91 SER A CA 1
ATOM 745 C C . SER A 1 91 ? -6.900 -4.238 -21.983 1.00 97.12 91 SER A C 1
ATOM 747 O O . SER A 1 91 ? -6.954 -4.997 -21.017 1.00 97.12 91 SER A O 1
ATOM 749 N N . LYS A 1 92 ? -7.876 -3.355 -22.225 1.00 95.00 92 LYS A N 1
ATOM 750 C CA . LYS A 1 92 ? -9.131 -3.356 -21.460 1.00 95.00 92 LYS A CA 1
ATOM 751 C C . LYS A 1 92 ? -9.822 -4.716 -21.615 1.00 95.00 92 LYS A C 1
ATOM 753 O O . LYS A 1 92 ? -9.916 -5.209 -22.731 1.00 95.00 92 LYS A O 1
ATOM 758 N N . GLY A 1 93 ? -10.337 -5.268 -20.522 1.00 94.12 93 GLY A N 1
ATOM 759 C CA . GLY A 1 93 ? -10.938 -6.600 -20.470 1.00 94.12 93 GLY A CA 1
ATOM 760 C C . GLY A 1 93 ? -9.946 -7.734 -20.199 1.00 94.12 93 GLY A C 1
ATOM 761 O O . GLY A 1 93 ? -10.375 -8.790 -19.741 1.00 94.12 93 GLY A O 1
ATOM 762 N N . ASP A 1 94 ? -8.640 -7.520 -20.390 1.00 96.31 94 ASP A N 1
ATOM 763 C CA . ASP A 1 94 ? -7.655 -8.582 -20.195 1.00 96.31 94 ASP A CA 1
ATOM 764 C C . ASP A 1 94 ? -7.379 -8.855 -18.718 1.00 96.31 94 ASP A C 1
ATOM 766 O O . ASP A 1 94 ? -7.369 -7.963 -17.856 1.00 96.31 94 ASP A O 1
ATOM 770 N N . VAL A 1 95 ? -7.087 -10.125 -18.447 1.00 97.25 95 VAL A N 1
ATOM 771 C CA . VAL A 1 95 ? -6.752 -10.641 -17.127 1.00 97.25 95 VAL A CA 1
ATOM 772 C C . VAL A 1 95 ? -5.491 -11.487 -17.246 1.00 97.25 95 VAL A C 1
ATOM 774 O O . VAL A 1 95 ? -5.483 -12.518 -17.911 1.00 97.25 95 VAL A O 1
ATOM 777 N N . GLY A 1 96 ? -4.428 -11.063 -16.569 1.00 96.12 96 GLY A N 1
ATOM 778 C CA . GLY A 1 96 ? -3.136 -11.755 -16.579 1.00 96.12 96 GLY A CA 1
ATOM 779 C C . GLY A 1 96 ? -2.997 -12.753 -15.428 1.00 96.12 96 GLY A C 1
ATOM 780 O O . GLY A 1 96 ? -3.807 -12.724 -14.492 1.00 96.12 96 GLY A O 1
ATOM 781 N N . PRO A 1 97 ? -1.979 -13.627 -15.453 1.00 96.38 97 PRO A N 1
ATOM 782 C CA . PRO A 1 97 ? -1.703 -14.570 -14.371 1.00 96.38 97 PRO A CA 1
ATOM 783 C C . PRO A 1 97 ? -1.264 -13.860 -13.080 1.00 96.38 97 PRO A C 1
ATOM 785 O O . PRO A 1 97 ? -0.971 -12.662 -13.071 1.00 96.38 97 PRO A O 1
ATOM 788 N N . LEU A 1 98 ? -1.238 -14.609 -11.974 1.00 96.00 98 LEU A N 1
ATOM 789 C CA . LEU A 1 98 ? -0.591 -14.154 -10.743 1.00 96.00 98 LEU A CA 1
ATOM 790 C C . LEU A 1 98 ? 0.921 -14.051 -10.958 1.00 96.00 98 LEU A C 1
ATOM 792 O O . LEU A 1 98 ? 1.518 -14.928 -11.572 1.00 96.00 98 LEU A O 1
ATOM 796 N N . LEU A 1 99 ? 1.519 -12.987 -10.429 1.00 95.00 99 LEU A N 1
ATOM 797 C CA . LEU A 1 99 ? 2.937 -12.687 -10.574 1.00 95.00 99 LEU A CA 1
ATOM 798 C C . LEU A 1 99 ? 3.710 -13.085 -9.325 1.00 95.00 99 LEU A C 1
ATOM 800 O O . LEU A 1 99 ? 3.505 -12.513 -8.248 1.00 95.00 99 LEU A O 1
ATOM 804 N N . ASP A 1 100 ? 4.660 -13.999 -9.481 1.00 91.12 100 ASP A N 1
ATOM 805 C CA . ASP A 1 100 ? 5.524 -14.464 -8.392 1.00 91.12 100 ASP A CA 1
ATOM 806 C C . ASP A 1 100 ? 6.382 -13.335 -7.810 1.00 91.12 100 ASP A C 1
ATOM 808 O O . ASP A 1 100 ? 6.641 -13.295 -6.601 1.00 91.12 100 ASP A O 1
ATOM 812 N N . THR A 1 101 ? 6.784 -12.370 -8.645 1.00 89.19 101 THR A N 1
ATOM 813 C CA . THR A 1 101 ? 7.546 -11.188 -8.218 1.00 89.19 101 THR A CA 1
ATOM 814 C C . THR A 1 101 ? 6.767 -10.305 -7.250 1.00 89.19 101 THR A C 1
ATOM 816 O O . THR A 1 101 ? 7.379 -9.628 -6.434 1.00 89.19 101 THR A O 1
ATOM 819 N N . LEU A 1 102 ? 5.434 -10.301 -7.302 1.00 92.75 102 LEU A N 1
ATOM 820 C CA . LEU A 1 102 ? 4.576 -9.481 -6.434 1.00 92.75 102 LEU A CA 1
ATOM 821 C C . LEU A 1 102 ? 3.850 -10.304 -5.362 1.00 92.75 102 LEU A C 1
ATOM 823 O O . LEU A 1 102 ? 3.039 -9.762 -4.602 1.00 92.75 102 LEU A O 1
ATOM 827 N N . SER A 1 103 ? 4.143 -11.603 -5.302 1.00 92.31 103 SER A N 1
ATOM 828 C CA . SER A 1 103 ? 3.485 -12.543 -4.408 1.00 92.31 103 SER A CA 1
ATOM 829 C C . SER A 1 103 ? 4.364 -12.914 -3.215 1.00 92.31 103 SER A C 1
ATOM 831 O O . SER A 1 103 ? 5.589 -13.077 -3.312 1.00 92.31 103 SER A O 1
ATOM 833 N N . GLY A 1 104 ? 3.726 -13.044 -2.056 1.00 89.56 104 GLY A N 1
ATOM 834 C CA . GLY A 1 104 ? 4.381 -13.477 -0.829 1.00 89.56 104 GLY A CA 1
ATOM 835 C C . GLY A 1 104 ? 3.524 -13.254 0.405 1.00 89.56 104 GLY A C 1
ATOM 836 O O . GLY A 1 104 ? 2.596 -12.453 0.381 1.00 89.56 104 GLY A O 1
ATOM 837 N N . SER A 1 105 ? 3.865 -13.953 1.481 1.00 90.56 105 SER A N 1
ATOM 838 C CA . SER A 1 105 ? 3.240 -13.799 2.791 1.00 90.56 105 SER A CA 1
ATOM 839 C C . SER A 1 105 ? 4.288 -13.346 3.797 1.00 90.56 105 SER A C 1
ATOM 841 O O . SER A 1 105 ? 5.456 -13.733 3.704 1.00 90.56 105 SER A O 1
ATOM 843 N N . PHE A 1 106 ? 3.879 -12.504 4.734 1.00 87.75 106 PHE A N 1
ATOM 844 C CA . PHE A 1 106 ? 4.731 -11.963 5.777 1.00 87.75 106 PHE A CA 1
ATOM 845 C C . PHE A 1 106 ? 3.952 -11.884 7.087 1.00 87.75 106 PHE A C 1
ATOM 847 O O . PHE A 1 106 ? 2.843 -11.362 7.098 1.00 87.75 106 PHE A O 1
ATOM 854 N N . GLU A 1 107 ? 4.512 -12.359 8.199 1.00 89.44 107 GLU A N 1
ATOM 855 C CA . GLU A 1 107 ? 3.845 -12.317 9.505 1.00 89.44 107 GLU A CA 1
ATOM 856 C C . GLU A 1 107 ? 4.718 -11.636 10.560 1.00 89.44 107 GLU A C 1
ATOM 858 O O . GLU A 1 107 ? 5.882 -11.980 10.749 1.00 89.44 107 GLU A O 1
ATOM 863 N N . ILE A 1 108 ? 4.124 -10.679 11.276 1.00 88.06 108 ILE A N 1
ATOM 864 C CA . ILE A 1 108 ? 4.685 -10.097 12.493 1.00 88.06 108 ILE A CA 1
ATOM 865 C C . ILE A 1 108 ? 3.914 -10.632 13.690 1.00 88.06 108 ILE A C 1
ATOM 867 O O . ILE A 1 108 ? 2.703 -10.431 13.815 1.00 88.06 108 ILE A O 1
ATOM 871 N N . MET A 1 109 ? 4.650 -11.209 14.633 1.00 88.25 109 MET A N 1
ATOM 872 C CA . MET A 1 109 ? 4.118 -11.589 15.934 1.00 88.25 109 MET A CA 1
ATOM 873 C C . MET A 1 109 ? 4.307 -10.439 16.924 1.00 88.25 109 MET A C 1
ATOM 875 O O . MET A 1 109 ? 5.423 -9.989 17.179 1.00 88.25 109 MET A O 1
ATOM 879 N N . LYS A 1 110 ? 3.205 -9.955 17.496 1.00 83.44 110 LYS A N 1
ATOM 880 C CA . LYS A 1 110 ? 3.196 -9.087 18.680 1.00 83.44 110 LYS A CA 1
ATOM 881 C C . LYS A 1 110 ? 2.703 -9.891 19.882 1.00 83.44 110 LYS A C 1
ATOM 883 O O . LYS A 1 110 ? 2.167 -10.978 19.713 1.00 83.44 110 LYS A O 1
ATOM 888 N N . LYS A 1 111 ? 2.862 -9.341 21.090 1.00 82.56 111 LYS A N 1
ATOM 889 C CA . LYS A 1 111 ? 2.547 -10.025 22.357 1.00 82.56 111 LYS A CA 1
ATOM 890 C C . LYS A 1 111 ? 1.156 -10.678 22.389 1.00 82.56 111 LYS A C 1
ATOM 892 O O . LYS A 1 111 ? 1.043 -11.815 22.817 1.00 82.56 111 LYS A O 1
ATOM 897 N N . ASP A 1 112 ? 0.126 -9.964 21.933 1.00 85.81 112 ASP A N 1
ATOM 898 C CA . ASP A 1 112 ? -1.274 -10.411 22.025 1.00 85.81 112 ASP A CA 1
ATOM 899 C C . ASP A 1 112 ? -1.965 -10.532 20.652 1.00 85.81 112 ASP A C 1
ATOM 901 O O . ASP A 1 112 ? -3.152 -10.856 20.567 1.00 85.81 112 ASP A O 1
ATOM 905 N N . LEU A 1 113 ? -1.232 -10.278 19.563 1.00 90.00 113 LEU A N 1
ATOM 906 C CA . LEU A 1 113 ? -1.774 -10.155 18.211 1.00 90.00 113 LEU A CA 1
ATOM 907 C C . LEU A 1 113 ? -0.759 -10.647 17.175 1.00 90.00 113 LEU A C 1
ATOM 909 O O . LEU A 1 113 ? 0.402 -10.245 17.223 1.00 90.00 113 LEU A O 1
ATOM 913 N N . SER A 1 114 ? -1.182 -11.450 16.200 1.00 91.88 114 SER A N 1
ATOM 914 C CA . SER A 1 114 ? -0.420 -11.643 14.965 1.00 91.88 114 SER A CA 1
ATOM 915 C C . SER A 1 114 ? -0.962 -10.765 13.842 1.00 91.88 114 SER A C 1
ATOM 917 O O . SER A 1 114 ? -2.171 -10.541 13.729 1.00 91.88 114 SER A O 1
ATOM 919 N N . TRP A 1 115 ? -0.050 -10.226 13.038 1.00 92.75 115 TRP A N 1
ATOM 920 C CA . TRP A 1 115 ? -0.352 -9.438 11.854 1.00 92.75 115 TRP A CA 1
ATOM 921 C C . TRP A 1 115 ? 0.316 -10.081 10.644 1.00 92.75 115 TRP A C 1
ATOM 923 O O . TRP A 1 115 ? 1.518 -9.941 10.439 1.00 92.75 115 TRP A O 1
ATOM 933 N N . CYS A 1 116 ? -0.490 -10.756 9.835 1.00 93.50 116 CYS A N 1
ATOM 934 C CA . CYS A 1 116 ? -0.088 -11.315 8.557 1.00 93.50 116 CYS A CA 1
ATOM 935 C C . CYS A 1 116 ? -0.431 -10.345 7.414 1.00 93.50 116 CYS A C 1
ATOM 937 O O . CYS A 1 116 ? -1.462 -9.671 7.445 1.00 93.50 116 CYS A O 1
ATOM 939 N N . LEU A 1 117 ? 0.442 -10.258 6.420 1.00 94.56 117 LEU A N 1
ATOM 940 C CA . LEU A 1 117 ? 0.246 -9.583 5.150 1.00 94.56 117 LEU A CA 1
ATOM 941 C C . LEU A 1 117 ? 0.468 -10.608 4.039 1.00 94.56 117 LEU A C 1
ATOM 943 O O . LEU A 1 117 ? 1.600 -11.028 3.814 1.00 94.56 117 LEU A O 1
ATOM 947 N N . ASP A 1 118 ? -0.593 -10.940 3.313 1.00 95.62 118 ASP A N 1
ATOM 948 C CA . ASP A 1 118 ? -0.498 -11.687 2.063 1.00 95.62 118 ASP A CA 1
ATOM 949 C C . ASP A 1 118 ? -0.560 -10.717 0.886 1.00 95.62 118 ASP A C 1
ATOM 951 O O . ASP A 1 118 ? -1.471 -9.894 0.784 1.00 95.62 118 ASP A O 1
ATOM 955 N N . SER A 1 119 ? 0.405 -10.811 -0.018 1.00 95.75 119 SER A N 1
ATOM 956 C CA . SER A 1 119 ? 0.463 -10.024 -1.240 1.00 95.75 119 SER A CA 1
ATOM 957 C C . SER A 1 119 ? 0.316 -10.905 -2.466 1.00 95.75 119 SER A C 1
ATOM 959 O O . SER A 1 119 ? 0.874 -11.999 -2.528 1.00 95.75 119 SER A O 1
ATOM 961 N N . THR A 1 120 ? -0.400 -10.388 -3.459 1.00 96.50 120 THR A N 1
ATOM 962 C CA . THR A 1 120 ? -0.501 -10.951 -4.808 1.00 96.50 120 THR A CA 1
ATOM 963 C C . THR A 1 120 ? -0.569 -9.817 -5.823 1.00 96.50 120 THR A C 1
ATOM 965 O O . THR A 1 120 ? -1.127 -8.760 -5.533 1.00 96.50 120 THR A O 1
ATOM 968 N N . GLY A 1 121 ? -0.033 -10.016 -7.025 1.00 96.62 121 GLY A N 1
ATOM 969 C CA . GLY A 1 121 ? -0.147 -9.043 -8.113 1.00 96.62 121 GLY A CA 1
ATOM 970 C C . GLY A 1 121 ? -0.557 -9.713 -9.414 1.00 96.62 121 GLY A C 1
ATOM 971 O O . GLY A 1 121 ? -0.128 -10.832 -9.673 1.00 96.62 121 GLY A O 1
ATOM 972 N N . ARG A 1 122 ? -1.396 -9.050 -10.214 1.00 97.44 122 ARG A N 1
ATOM 973 C CA . ARG A 1 122 ? -1.776 -9.501 -11.565 1.00 97.44 122 ARG A CA 1
ATOM 974 C C . ARG A 1 122 ? -2.361 -8.364 -12.397 1.00 97.44 122 ARG A C 1
ATOM 976 O O . ARG A 1 122 ? -2.653 -7.293 -11.866 1.00 97.44 122 ARG A O 1
ATOM 983 N N . ARG A 1 123 ? -2.598 -8.618 -13.685 1.00 97.69 123 ARG A N 1
ATOM 984 C CA . ARG A 1 123 ? -3.400 -7.733 -14.543 1.00 97.69 123 ARG A CA 1
ATOM 985 C C . ARG A 1 123 ? -4.898 -7.985 -14.346 1.00 97.69 123 ARG A C 1
ATOM 987 O O . ARG A 1 123 ? -5.316 -9.142 -14.357 1.00 97.69 123 ARG A O 1
ATOM 994 N N . ILE A 1 124 ? -5.680 -6.920 -14.172 1.00 97.56 124 ILE A N 1
ATOM 995 C CA . ILE A 1 124 ? -7.151 -6.925 -14.112 1.00 97.56 124 ILE A CA 1
ATOM 996 C C . ILE A 1 124 ? -7.657 -5.735 -14.935 1.00 97.56 124 ILE A C 1
ATOM 998 O O . ILE A 1 124 ? -7.296 -4.590 -14.653 1.00 97.56 124 ILE A O 1
ATOM 1002 N N . ASP A 1 125 ? -8.479 -5.985 -15.955 1.00 96.88 125 ASP A N 1
ATOM 1003 C CA . ASP A 1 125 ? -8.913 -4.963 -16.924 1.00 96.88 125 ASP A CA 1
ATOM 1004 C C . ASP A 1 125 ? -7.742 -4.225 -17.596 1.00 96.88 125 ASP A C 1
ATOM 1006 O O . ASP A 1 125 ? -7.744 -2.995 -17.760 1.00 96.88 12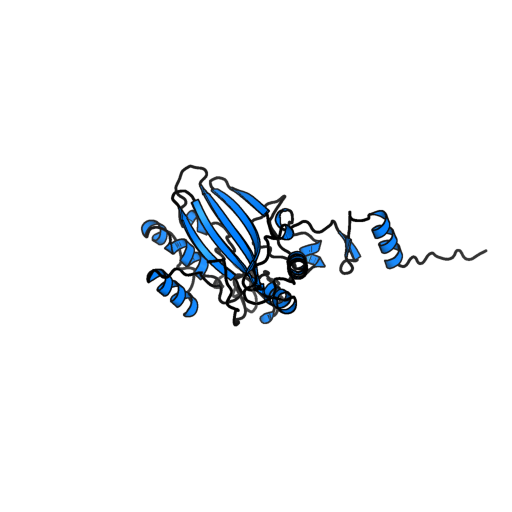5 ASP A O 1
ATOM 1010 N N . GLY A 1 126 ? -6.665 -4.957 -17.868 1.00 96.56 126 GLY A N 1
ATOM 1011 C CA . GLY A 1 126 ? -5.410 -4.398 -18.363 1.00 96.56 126 GLY A CA 1
ATOM 1012 C C . GLY A 1 126 ? -4.537 -3.702 -17.311 1.00 96.56 126 GLY A C 1
ATOM 1013 O O . GLY A 1 126 ? -3.348 -3.468 -17.538 1.00 96.56 126 GLY A O 1
ATOM 1014 N N . ASN A 1 127 ? -5.080 -3.345 -16.144 1.00 97.88 127 ASN A N 1
ATOM 1015 C CA . ASN A 1 127 ? -4.331 -2.638 -15.107 1.00 97.88 127 ASN A CA 1
ATOM 1016 C C . ASN A 1 127 ? -3.481 -3.612 -14.299 1.00 97.88 127 ASN A C 1
ATOM 1018 O O . ASN A 1 127 ? -3.991 -4.635 -13.850 1.00 97.88 127 ASN A O 1
ATOM 1022 N N . LEU A 1 128 ? -2.217 -3.280 -14.039 1.00 98.06 128 LEU A N 1
ATOM 1023 C CA . LEU A 1 128 ? -1.440 -3.996 -13.031 1.00 98.06 128 LEU A CA 1
ATOM 1024 C C . LEU A 1 128 ? -1.966 -3.622 -11.643 1.00 98.06 128 LEU A C 1
ATOM 1026 O O . LEU A 1 128 ? -1.845 -2.473 -11.216 1.00 98.06 128 LEU A O 1
ATOM 1030 N N . VAL A 1 129 ? -2.539 -4.599 -10.944 1.00 98.00 129 VAL A N 1
ATOM 1031 C CA . VAL A 1 129 ? -3.126 -4.438 -9.615 1.00 98.00 129 VAL A CA 1
ATOM 1032 C C . VAL A 1 129 ? -2.337 -5.266 -8.608 1.00 98.00 129 VAL A C 1
ATOM 1034 O O . VAL A 1 129 ? -2.190 -6.479 -8.757 1.00 98.00 129 VAL A O 1
ATOM 1037 N N . LEU A 1 130 ? -1.850 -4.601 -7.561 1.00 97.50 130 LEU A N 1
ATOM 1038 C CA . LEU A 1 130 ? -1.230 -5.222 -6.394 1.00 97.50 130 LEU A CA 1
ATOM 1039 C C . LEU A 1 130 ? -2.250 -5.286 -5.261 1.00 97.50 130 LEU A C 1
ATOM 1041 O O . LEU A 1 130 ? -2.743 -4.253 -4.810 1.00 97.50 130 LEU A O 1
ATOM 1045 N N . LYS A 1 131 ? -2.560 -6.495 -4.809 1.00 97.56 131 LYS A N 1
ATOM 1046 C CA . LYS A 1 131 ? -3.489 -6.780 -3.720 1.00 97.56 131 LYS A CA 1
ATOM 1047 C C . LYS A 1 131 ? -2.711 -7.144 -2.464 1.00 97.56 131 LYS A C 1
ATOM 1049 O O . LYS A 1 131 ? -1.901 -8.065 -2.485 1.00 97.56 131 LYS A O 1
ATOM 1054 N N . HIS A 1 132 ? -3.038 -6.479 -1.368 1.00 97.56 132 HIS A N 1
ATOM 1055 C CA . HIS A 1 132 ? -2.547 -6.762 -0.027 1.00 97.56 132 HIS A CA 1
ATOM 1056 C C . HIS A 1 132 ? -3.713 -7.190 0.866 1.00 97.56 132 HIS A C 1
ATOM 1058 O O . HIS A 1 132 ? -4.748 -6.527 0.908 1.00 97.56 132 HIS A O 1
ATOM 1064 N N . VAL A 1 133 ? -3.557 -8.288 1.596 1.00 97.38 133 VAL A N 1
ATOM 1065 C CA . VAL A 1 133 ? -4.517 -8.779 2.587 1.00 97.38 133 VAL A CA 1
ATOM 1066 C C . VAL A 1 133 ? -3.839 -8.744 3.947 1.00 97.38 133 VAL A C 1
ATOM 1068 O O . VAL A 1 133 ? -3.036 -9.608 4.281 1.00 97.38 133 VAL A O 1
ATOM 1071 N N . HIS A 1 134 ? -4.159 -7.726 4.738 1.00 96.62 134 HIS A N 1
ATOM 1072 C CA . HIS A 1 134 ? -3.738 -7.635 6.127 1.00 96.62 134 HIS A CA 1
ATOM 1073 C C . HIS A 1 134 ? -4.706 -8.436 6.996 1.00 96.62 134 HIS A C 1
ATOM 1075 O O . HIS A 1 134 ? -5.872 -8.067 7.126 1.00 96.62 134 HIS A O 1
ATOM 1081 N N . THR A 1 135 ? -4.216 -9.500 7.615 1.00 95.94 135 THR A N 1
ATOM 1082 C CA . THR A 1 135 ? -4.969 -10.349 8.535 1.00 95.94 135 THR A CA 1
ATOM 1083 C C . THR A 1 135 ? -4.439 -10.160 9.949 1.00 95.94 135 THR A C 1
ATOM 1085 O O . THR A 1 135 ? -3.278 -10.446 10.232 1.00 95.94 135 THR A O 1
ATOM 1088 N N . PHE A 1 136 ? -5.301 -9.709 10.851 1.00 94.69 136 PHE A N 1
ATOM 1089 C CA . PHE A 1 136 ? -4.994 -9.523 12.263 1.00 94.69 136 PHE A CA 1
ATOM 1090 C C . PHE A 1 136 ? -5.709 -10.598 13.078 1.00 94.69 136 PHE A C 1
ATOM 1092 O O . PHE A 1 136 ? -6.927 -10.762 12.953 1.00 94.69 136 PHE A O 1
ATOM 1099 N N . ARG A 1 137 ? -4.968 -11.337 13.908 1.00 93.06 137 ARG A N 1
ATOM 1100 C CA . ARG A 1 137 ? -5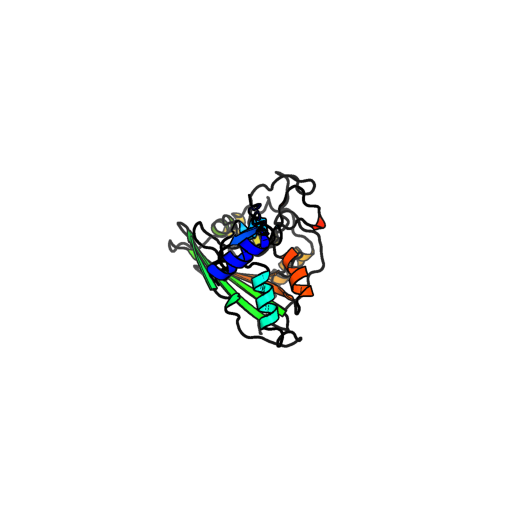.496 -12.429 14.741 1.00 93.06 137 ARG A CA 1
ATOM 1101 C C . ARG A 1 137 ? -5.092 -12.229 16.191 1.00 93.06 137 ARG A C 1
ATOM 1103 O O . ARG A 1 137 ? -3.943 -11.919 16.481 1.00 93.06 137 ARG A O 1
ATOM 1110 N N . SER A 1 138 ? -6.036 -12.430 17.102 1.00 89.81 138 SER A N 1
ATOM 1111 C CA . SER A 1 138 ? -5.753 -12.435 18.538 1.00 89.81 138 SER A CA 1
ATOM 1112 C C . SER A 1 138 ? -5.021 -13.713 18.930 1.00 89.81 138 SER A C 1
ATOM 1114 O O . SER A 1 138 ? -5.429 -14.800 18.519 1.00 89.81 138 SER A O 1
ATOM 1116 N N . GLN A 1 139 ? -3.978 -13.592 19.750 1.00 84.75 139 GLN A N 1
ATOM 1117 C CA . GLN A 1 139 ? -3.236 -14.750 20.262 1.00 84.75 139 GLN A CA 1
ATOM 1118 C C . GLN A 1 139 ? -3.804 -15.292 21.581 1.00 84.75 139 GLN A C 1
ATOM 1120 O O . GLN A 1 139 ? -3.565 -16.440 21.936 1.00 84.75 139 GLN A O 1
ATOM 1125 N N . THR A 1 140 ? -4.594 -14.498 22.306 1.00 80.88 140 THR A N 1
ATOM 1126 C CA . THR A 1 140 ? -5.054 -14.827 23.669 1.00 80.88 140 THR A CA 1
ATOM 1127 C C . THR A 1 140 ? -6.494 -15.348 23.717 1.00 80.88 140 THR A C 1
ATOM 1129 O O . THR A 1 140 ? -7.135 -15.310 24.764 1.00 80.88 140 THR A O 1
ATOM 1132 N N . SER A 1 141 ? -7.049 -15.797 22.582 1.00 70.50 141 SER A N 1
ATOM 1133 C CA . SER A 1 141 ? -8.476 -16.154 22.397 1.00 70.50 141 SER A CA 1
ATOM 1134 C C . SER A 1 141 ? -9.482 -15.024 22.682 1.00 70.50 141 SER A C 1
ATOM 1136 O O . SER A 1 141 ? -10.687 -15.200 22.500 1.00 70.50 141 SER A O 1
ATOM 1138 N N . LYS A 1 142 ? -9.010 -13.837 23.083 1.00 77.94 142 LYS A N 1
ATOM 1139 C CA . LYS A 1 142 ? -9.825 -12.630 23.244 1.00 77.94 142 LYS A CA 1
ATOM 1140 C C . LYS A 1 142 ? -10.256 -12.101 21.880 1.00 77.94 142 LYS A C 1
ATOM 1142 O O . LYS A 1 142 ? -9.495 -12.162 20.918 1.00 77.94 142 LYS A O 1
ATOM 1147 N N . ARG A 1 143 ? -11.458 -11.534 21.788 1.00 83.69 143 ARG A N 1
ATOM 1148 C CA . ARG A 1 143 ? -11.871 -10.791 20.589 1.00 83.69 143 ARG A CA 1
ATOM 1149 C C . ARG A 1 143 ? -10.983 -9.559 20.427 1.00 83.69 143 ARG A C 1
ATOM 1151 O O . ARG A 1 143 ? -10.760 -8.846 21.397 1.00 83.69 143 ARG A O 1
ATOM 1158 N N . ILE A 1 144 ? -10.532 -9.303 19.201 1.00 87.44 144 ILE A N 1
ATOM 1159 C CA . ILE A 1 144 ? -9.843 -8.055 18.850 1.00 87.44 144 ILE A CA 1
ATOM 1160 C C . ILE A 1 144 ? -10.841 -6.902 19.019 1.00 87.44 144 ILE A C 1
ATOM 1162 O O . ILE A 1 144 ? -11.964 -7.010 18.511 1.00 87.44 144 ILE A O 1
ATOM 1166 N N . SER A 1 145 ? -10.454 -5.836 19.723 1.00 88.38 145 SER A N 1
ATOM 1167 C CA . SER A 1 145 ? -11.230 -4.593 19.824 1.00 88.38 145 SER A CA 1
ATOM 1168 C C . SER A 1 145 ? -1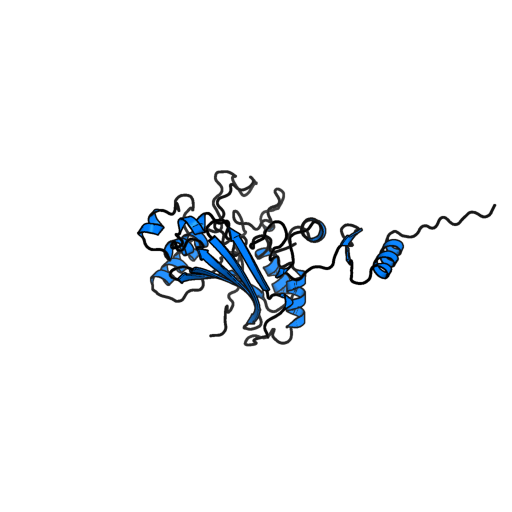0.768 -3.548 18.799 1.00 88.38 145 SER A C 1
ATOM 1170 O O . SER A 1 145 ? -9.685 -3.661 18.217 1.00 88.38 145 SER A O 1
ATOM 1172 N N . ALA A 1 146 ? -11.593 -2.522 18.562 1.00 88.44 146 ALA A N 1
ATOM 1173 C CA . ALA A 1 146 ? -11.242 -1.432 17.649 1.00 88.44 146 ALA A CA 1
ATOM 1174 C C . ALA A 1 146 ? -10.001 -0.686 18.157 1.00 88.44 146 ALA A C 1
ATOM 1176 O O . ALA A 1 146 ? -9.083 -0.403 17.391 1.00 88.44 146 ALA A O 1
ATOM 1177 N N . THR A 1 147 ? -9.947 -0.442 19.468 1.00 87.31 147 THR A N 1
ATOM 1178 C CA . THR A 1 147 ? -8.814 0.193 20.142 1.00 87.31 147 THR A CA 1
ATOM 1179 C C . THR A 1 147 ? -7.524 -0.599 19.928 1.00 87.31 147 THR A C 1
ATOM 1181 O O . THR A 1 147 ? -6.514 -0.004 19.562 1.00 87.31 147 THR A O 1
ATOM 1184 N N . ASP A 1 148 ? -7.556 -1.933 20.053 1.00 86.50 148 ASP A N 1
ATOM 1185 C CA . ASP A 1 148 ? -6.362 -2.765 19.835 1.00 86.50 148 ASP A CA 1
ATOM 1186 C C . ASP A 1 148 ? -5.796 -2.577 18.422 1.00 86.50 148 ASP A C 1
ATOM 1188 O O . ASP A 1 148 ? -4.590 -2.399 18.257 1.00 86.50 148 ASP A O 1
ATOM 1192 N N . LEU A 1 149 ? -6.654 -2.560 17.396 1.00 89.44 149 LEU A N 1
ATOM 1193 C CA . LEU A 1 149 ? -6.215 -2.356 16.011 1.00 89.44 149 LEU A CA 1
ATOM 1194 C C . LEU A 1 149 ? -5.717 -0.941 15.748 1.00 89.44 149 LEU A C 1
ATOM 1196 O O . LEU A 1 149 ? -4.718 -0.771 15.056 1.00 89.44 149 LEU A O 1
ATOM 1200 N N . LEU A 1 150 ? -6.399 0.071 16.279 1.00 89.50 150 LEU A N 1
ATOM 1201 C CA . LEU A 1 150 ? -6.072 1.470 16.004 1.00 89.50 150 LEU A CA 1
ATOM 1202 C C . LEU A 1 150 ? -4.802 1.944 16.724 1.00 89.50 150 LEU A C 1
ATOM 1204 O O . LEU A 1 150 ? -4.223 2.948 16.326 1.00 89.50 150 LEU A O 1
ATOM 1208 N N . THR A 1 151 ? -4.303 1.192 17.712 1.00 87.12 151 THR A N 1
ATOM 1209 C CA . THR A 1 151 ? -2.947 1.401 18.258 1.00 87.12 151 THR A CA 1
ATOM 1210 C C . THR A 1 151 ? -1.840 0.932 17.309 1.00 87.12 151 THR A C 1
ATOM 1212 O O . THR A 1 151 ? -0.676 1.314 17.457 1.00 87.12 151 THR A O 1
ATOM 1215 N N . LEU A 1 152 ? -2.166 0.084 16.329 1.00 88.44 152 LEU A N 1
ATOM 1216 C CA . LEU A 1 152 ? -1.203 -0.383 15.343 1.00 88.44 152 LEU A CA 1
ATOM 1217 C C . LEU A 1 152 ? -0.986 0.710 14.294 1.00 88.44 152 LEU A C 1
ATOM 1219 O O . LEU A 1 152 ? -1.941 1.364 13.890 1.00 88.44 152 LEU A O 1
ATOM 1223 N N . PRO A 1 153 ? 0.239 0.879 13.777 1.00 88.62 153 PRO A N 1
ATOM 1224 C CA . PRO A 1 153 ? 0.534 1.865 12.743 1.00 88.62 153 PRO A CA 1
ATOM 1225 C C . PRO A 1 153 ? 0.185 1.326 11.340 1.00 88.62 153 PRO A C 1
ATOM 1227 O O . PRO A 1 153 ? 1.056 1.227 10.472 1.00 88.62 153 PRO A O 1
ATOM 1230 N N . ILE A 1 154 ? -1.075 0.932 11.135 1.00 92.19 154 ILE A N 1
ATOM 1231 C CA . ILE A 1 154 ? -1.594 0.375 9.880 1.00 92.19 154 ILE A CA 1
ATOM 1232 C C . ILE A 1 154 ? -1.545 1.451 8.803 1.00 92.19 154 ILE A C 1
ATOM 1234 O O . ILE A 1 154 ? -2.039 2.557 8.995 1.00 92.19 154 ILE A O 1
ATOM 1238 N N . ARG A 1 155 ? -0.960 1.119 7.652 1.00 93.62 155 ARG A N 1
ATOM 1239 C CA . ARG A 1 155 ? -0.898 1.987 6.474 1.00 93.62 155 ARG A CA 1
ATOM 1240 C C . ARG A 1 155 ? -1.184 1.156 5.234 1.00 93.62 155 ARG A C 1
ATOM 1242 O O . ARG A 1 155 ? -0.436 0.230 4.936 1.00 93.62 155 ARG A O 1
ATOM 1249 N N . LEU A 1 156 ? -2.258 1.494 4.527 1.00 95.56 156 LEU A N 1
ATOM 1250 C CA . LEU A 1 156 ? -2.609 0.863 3.249 1.00 95.56 156 LEU A CA 1
ATOM 1251 C C . LEU A 1 156 ? -1.961 1.609 2.087 1.00 95.56 156 LEU A C 1
ATOM 1253 O O . LEU A 1 156 ? -1.492 1.012 1.131 1.00 95.56 156 LEU A O 1
ATOM 1257 N N . CYS A 1 157 ? -1.916 2.931 2.186 1.00 94.94 157 CYS A N 1
ATOM 1258 C CA . CYS A 1 157 ? -1.175 3.810 1.295 1.00 94.94 157 CYS A CA 1
ATOM 1259 C C . CYS A 1 157 ? -0.661 5.006 2.115 1.00 94.94 157 CYS A C 1
ATOM 1261 O O . CYS A 1 157 ? -1.004 5.119 3.298 1.00 94.94 157 CYS A O 1
ATOM 1263 N N . PRO A 1 158 ? 0.111 5.940 1.527 1.00 92.62 158 PRO A N 1
ATOM 1264 C CA . PRO A 1 158 ? 0.576 7.126 2.245 1.00 92.62 158 PRO A CA 1
ATOM 1265 C C . PRO A 1 158 ? -0.563 7.933 2.882 1.00 92.62 158 PRO A C 1
ATOM 1267 O O . PRO A 1 158 ? -0.346 8.591 3.887 1.00 92.62 158 PRO A O 1
ATOM 1270 N N . HIS A 1 159 ? -1.778 7.858 2.330 1.00 91.56 159 HIS A N 1
ATOM 1271 C CA . HIS A 1 159 ? -2.929 8.670 2.732 1.00 91.56 159 HIS A CA 1
ATOM 1272 C C . HIS A 1 159 ? -4.011 7.907 3.486 1.00 91.56 159 HIS A C 1
ATOM 1274 O O . HIS A 1 159 ? -5.024 8.504 3.800 1.00 91.56 159 HIS A O 1
ATOM 1280 N N . GLN A 1 160 ? -3.890 6.598 3.694 1.00 93.31 160 GLN A N 1
ATOM 1281 C CA . GLN A 1 160 ? -4.889 5.798 4.411 1.00 93.31 160 GLN A CA 1
ATOM 1282 C C . GLN A 1 160 ? -4.144 5.045 5.501 1.00 93.31 160 GLN A C 1
ATOM 1284 O O . GLN A 1 160 ? -3.477 4.041 5.238 1.00 93.31 160 GLN A O 1
ATOM 1289 N N . SER A 1 161 ? -4.188 5.611 6.704 1.00 91.75 161 SER A N 1
ATOM 1290 C CA . SER A 1 161 ? -3.302 5.259 7.806 1.00 91.75 161 SER A CA 1
ATOM 1291 C C . SER A 1 161 ? -4.012 5.421 9.149 1.00 91.75 161 SER A C 1
ATOM 1293 O O . SER A 1 161 ? -4.857 6.298 9.284 1.00 91.75 161 SER A O 1
ATOM 1295 N N . THR A 1 162 ? -3.634 4.630 10.147 1.00 90.50 162 THR A N 1
ATOM 1296 C CA . THR A 1 162 ? -4.049 4.784 11.555 1.00 90.50 162 THR A CA 1
ATOM 1297 C C . THR A 1 162 ? -2.965 5.460 12.403 1.00 90.50 162 THR A C 1
ATOM 1299 O O . THR A 1 162 ? -2.997 5.423 13.628 1.00 90.50 162 THR A O 1
ATOM 1302 N N . ALA A 1 163 ? -1.944 6.034 11.764 1.00 85.75 163 ALA A N 1
ATOM 1303 C CA . ALA A 1 163 ? -0.815 6.636 12.452 1.00 85.75 163 ALA A CA 1
ATOM 1304 C C . ALA A 1 163 ? -1.212 7.897 13.234 1.00 85.75 163 ALA A C 1
ATOM 1306 O O . ALA A 1 163 ? -1.703 8.863 12.662 1.00 85.75 163 ALA A O 1
ATOM 1307 N N . THR A 1 164 ? -0.897 7.906 14.527 1.00 79.38 164 THR A N 1
ATOM 1308 C CA . THR A 1 164 ? -1.185 9.011 15.457 1.00 79.38 164 THR A CA 1
ATOM 1309 C C . THR A 1 164 ? 0.058 9.820 15.836 1.00 79.38 164 THR A C 1
ATOM 1311 O O . THR A 1 164 ? 0.006 10.693 16.699 1.00 79.38 164 THR A O 1
ATOM 1314 N N . ASN A 1 165 ? 1.210 9.524 15.228 1.00 79.88 165 ASN A N 1
ATOM 1315 C CA . ASN A 1 165 ? 2.466 10.178 15.573 1.00 79.88 165 ASN A CA 1
ATOM 1316 C C . ASN A 1 165 ? 2.458 11.653 15.161 1.00 79.88 165 ASN A C 1
ATOM 1318 O O . ASN A 1 165 ? 2.084 11.975 14.042 1.00 79.88 165 ASN A O 1
ATOM 1322 N N . THR A 1 166 ? 2.985 12.537 16.005 1.00 80.06 166 THR A N 1
ATOM 1323 C CA . THR A 1 166 ? 3.181 13.939 15.618 1.00 80.06 166 THR A CA 1
ATOM 1324 C C . THR A 1 166 ? 4.095 14.013 14.392 1.00 80.06 166 THR A C 1
ATOM 1326 O O . THR A 1 166 ? 5.200 13.455 14.430 1.00 80.06 166 THR A O 1
ATOM 1329 N N . PRO A 1 167 ? 3.679 14.668 13.298 1.00 80.06 167 PRO A N 1
ATOM 1330 C CA . PRO A 1 167 ? 4.544 14.819 12.145 1.00 80.06 167 PRO A CA 1
ATOM 1331 C C . PRO A 1 167 ? 5.618 15.873 12.377 1.00 80.06 167 PRO A C 1
ATOM 1333 O O . PRO A 1 167 ? 5.476 16.792 13.186 1.00 80.06 167 PRO A O 1
ATOM 1336 N N . GLU A 1 168 ? 6.693 15.759 11.605 1.00 77.69 168 GLU A N 1
ATOM 1337 C CA . GLU A 1 168 ? 7.730 16.778 11.569 1.00 77.69 168 GLU A CA 1
ATOM 1338 C C . GLU A 1 168 ? 7.164 18.083 10.991 1.00 77.69 168 GLU A C 1
ATOM 1340 O O . GLU A 1 168 ? 6.493 18.091 9.951 1.00 77.69 168 GLU A O 1
ATOM 1345 N N . SER A 1 169 ? 7.422 19.195 11.683 1.00 79.44 169 SER A N 1
ATOM 1346 C CA . SER A 1 169 ? 6.942 20.508 11.263 1.00 79.44 169 SER A CA 1
ATOM 1347 C C . SER A 1 169 ? 7.501 20.878 9.892 1.00 79.44 169 SER A C 1
ATOM 1349 O O . SER A 1 169 ? 8.694 20.752 9.621 1.00 79.44 169 SER A O 1
ATOM 1351 N N . SER A 1 170 ? 6.637 21.399 9.030 1.00 76.44 170 SER A N 1
ATOM 1352 C CA . SER A 1 170 ? 7.028 21.967 7.744 1.00 76.44 170 SER A CA 1
ATOM 1353 C C . SER A 1 170 ? 6.145 23.164 7.412 1.00 76.44 170 SER A C 1
ATOM 1355 O O . SER A 1 170 ? 5.183 23.462 8.116 1.00 76.44 170 SER A O 1
ATOM 1357 N N . ARG A 1 171 ? 6.425 23.836 6.292 1.00 75.00 171 ARG A N 1
ATOM 1358 C CA . ARG A 1 171 ? 5.569 24.922 5.789 1.00 75.00 171 ARG A CA 1
ATOM 1359 C C . ARG A 1 171 ? 4.103 24.490 5.594 1.00 75.00 171 ARG A C 1
ATOM 1361 O O . ARG A 1 171 ? 3.218 25.333 5.681 1.00 75.00 171 ARG A O 1
ATOM 1368 N N . TYR A 1 172 ? 3.856 23.204 5.334 1.00 75.50 172 TYR A N 1
ATOM 1369 C CA . TYR A 1 172 ? 2.525 22.652 5.035 1.00 75.50 172 TYR A CA 1
ATOM 1370 C C . TYR A 1 172 ? 1.908 21.886 6.205 1.00 75.50 172 TYR A C 1
ATOM 1372 O O . TYR A 1 172 ? 0.701 21.677 6.241 1.00 75.50 172 TYR A O 1
ATOM 1380 N N . ILE A 1 173 ? 2.734 21.475 7.165 1.00 77.94 173 ILE A N 1
ATOM 1381 C CA . ILE A 1 173 ? 2.334 20.645 8.295 1.00 77.94 173 ILE A CA 1
ATOM 1382 C C . ILE A 1 173 ? 2.662 21.410 9.570 1.00 77.94 173 ILE A C 1
ATOM 1384 O O . ILE A 1 173 ? 3.831 21.579 9.924 1.00 77.94 173 ILE A O 1
ATOM 1388 N N . LYS A 1 174 ? 1.626 21.853 10.283 1.00 73.81 174 LYS A N 1
ATOM 1389 C CA . LYS A 1 174 ? 1.760 22.645 11.513 1.00 73.81 174 LYS A CA 1
ATOM 1390 C C . LYS A 1 174 ? 2.027 21.774 12.751 1.00 73.81 174 LYS A C 1
ATOM 1392 O O . LYS A 1 174 ? 1.359 21.936 13.768 1.00 73.81 174 LYS A O 1
ATOM 1397 N N . GLY A 1 175 ? 3.005 20.868 12.666 1.00 72.25 175 GLY A N 1
ATOM 1398 C CA . GLY A 1 175 ? 3.507 20.052 13.781 1.00 72.25 175 GLY A CA 1
ATOM 1399 C C . GLY A 1 175 ? 2.398 19.459 14.657 1.00 72.25 175 GLY A C 1
ATOM 1400 O O . GLY A 1 175 ? 1.598 18.661 14.186 1.00 72.25 175 GLY A O 1
ATOM 1401 N N . ARG A 1 176 ? 2.321 19.887 15.925 1.00 63.72 176 ARG A N 1
ATOM 1402 C CA . ARG A 1 176 ? 1.322 19.413 16.908 1.00 63.72 176 ARG A CA 1
ATOM 1403 C C . ARG A 1 176 ? -0.140 19.650 16.510 1.00 63.72 176 ARG A C 1
ATOM 1405 O O . ARG A 1 176 ? -1.002 18.945 17.009 1.00 63.72 176 ARG A O 1
ATOM 1412 N N . ASN A 1 177 ? -0.405 20.606 15.622 1.00 61.72 177 ASN A N 1
ATOM 1413 C CA . ASN A 1 177 ? -1.748 20.931 15.129 1.00 61.72 177 ASN A CA 1
ATOM 1414 C C . ASN A 1 177 ? -1.992 20.354 13.727 1.00 61.72 177 ASN A C 1
ATOM 1416 O O . ASN A 1 177 ? -2.875 20.816 13.006 1.00 61.72 177 ASN A O 1
ATOM 1420 N N . ALA A 1 178 ? -1.142 19.429 13.280 1.00 68.75 178 ALA A N 1
ATOM 1421 C CA . ALA A 1 178 ? -1.296 18.803 11.986 1.00 68.75 178 ALA A CA 1
ATOM 1422 C C . ALA A 1 178 ? -2.443 17.801 12.011 1.00 68.75 178 ALA A C 1
ATOM 1424 O O . ALA A 1 178 ? -2.447 16.825 12.756 1.00 68.75 178 ALA A O 1
ATOM 1425 N N . GLU A 1 179 ? -3.391 18.044 11.128 1.00 71.38 179 GLU A N 1
ATOM 1426 C CA . GLU A 1 179 ? -4.475 17.134 10.853 1.00 71.38 179 GLU A CA 1
ATOM 1427 C C . GLU A 1 179 ? -4.006 16.000 9.935 1.00 71.38 179 GLU A C 1
ATOM 1429 O O . GLU A 1 179 ? -3.329 16.234 8.931 1.00 71.38 179 GLU A O 1
ATOM 1434 N N . GLN A 1 180 ? -4.388 14.764 10.257 1.00 73.81 180 GLN A N 1
ATOM 1435 C CA . GLN A 1 180 ? -4.113 13.630 9.383 1.00 73.81 180 GLN A CA 1
ATOM 1436 C C . GLN A 1 180 ? -4.917 13.768 8.078 1.00 73.81 180 GLN A C 1
ATOM 1438 O O . GLN A 1 180 ? -6.131 13.974 8.095 1.00 73.81 180 GLN A O 1
ATOM 1443 N N . ASN A 1 181 ? -4.236 13.616 6.945 1.00 69.56 181 ASN A N 1
ATOM 1444 C CA . ASN A 1 181 ? -4.765 13.615 5.579 1.00 69.56 181 ASN A CA 1
ATOM 1445 C C . ASN A 1 181 ? -5.639 12.380 5.280 1.00 69.56 181 ASN A C 1
ATOM 1447 O O . ASN A 1 181 ? -6.444 12.396 4.349 1.00 69.56 181 ASN A O 1
ATOM 1451 N N . GLY A 1 182 ? -5.453 11.318 6.069 1.00 67.44 182 GLY A N 1
ATOM 1452 C CA . GLY A 1 182 ? -6.078 10.011 5.925 1.00 67.44 182 GLY A CA 1
ATOM 1453 C C . GLY A 1 182 ? -6.936 9.615 7.104 1.00 67.44 182 GLY A C 1
ATOM 1454 O O . GLY A 1 182 ? -6.443 8.946 8.002 1.00 67.44 182 GLY A O 1
ATOM 1455 N N . ARG A 1 183 ? -8.205 10.014 7.088 1.00 81.75 183 ARG A N 1
ATOM 1456 C CA . ARG A 1 183 ? -9.138 9.813 8.212 1.00 81.75 183 ARG A CA 1
ATOM 1457 C C . ARG A 1 183 ? -10.099 8.668 7.972 1.00 81.75 183 ARG A C 1
ATOM 1459 O O . ARG A 1 183 ? -10.501 7.983 8.910 1.00 81.75 183 ARG A O 1
ATOM 1466 N N . LEU A 1 184 ? -10.443 8.463 6.700 1.00 90.50 184 LEU A N 1
ATOM 1467 C CA . LEU A 1 184 ? -11.417 7.469 6.284 1.00 90.50 184 LEU A CA 1
ATOM 1468 C C . LEU A 1 184 ? -11.063 6.082 6.828 1.00 90.50 184 LEU A C 1
ATOM 1470 O O . LEU A 1 184 ? -11.934 5.445 7.403 1.00 90.50 184 LEU A O 1
ATOM 1474 N N . LEU A 1 185 ? -9.796 5.655 6.760 1.00 93.38 185 LEU A N 1
ATOM 1475 C CA . LEU A 1 185 ? -9.399 4.338 7.264 1.00 93.38 185 LEU A CA 1
ATOM 1476 C C . LEU A 1 185 ? -9.772 4.123 8.736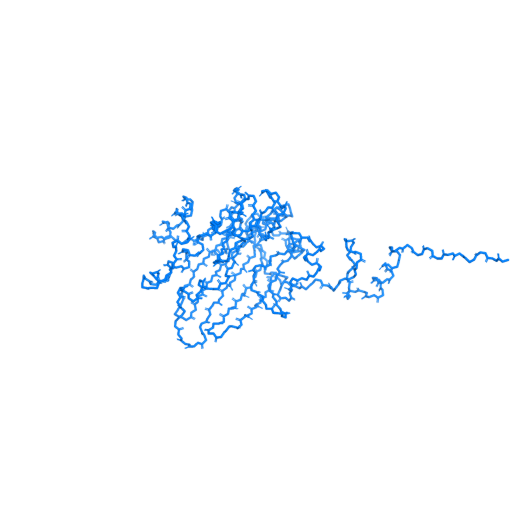 1.00 93.38 185 LEU A C 1
ATOM 1478 O O . LEU A 1 185 ? -10.334 3.083 9.066 1.00 93.38 185 LEU A O 1
ATOM 1482 N N . THR A 1 186 ? -9.498 5.088 9.616 1.00 90.69 186 THR A N 1
ATOM 1483 C CA . THR A 1 186 ? -9.832 4.955 11.041 1.00 90.69 186 THR A CA 1
ATOM 1484 C C . THR A 1 186 ? -11.341 4.893 11.256 1.00 90.69 186 THR A C 1
ATOM 1486 O O . THR A 1 186 ? -11.813 4.023 11.988 1.00 90.69 186 THR A O 1
ATOM 1489 N N . HIS A 1 187 ? -12.111 5.743 10.568 1.00 89.44 187 HIS A N 1
ATOM 1490 C CA . HIS A 1 187 ? -13.576 5.692 10.618 1.00 89.44 187 HIS A CA 1
ATOM 1491 C C . HIS A 1 187 ? -14.129 4.356 10.112 1.00 89.44 187 HIS A C 1
ATOM 1493 O O . HIS A 1 187 ? -15.039 3.799 10.719 1.00 89.44 187 HIS A O 1
ATOM 1499 N N . VAL A 1 188 ? -13.564 3.828 9.028 1.00 92.50 188 VAL A N 1
ATOM 1500 C CA . VAL A 1 188 ? -13.956 2.555 8.416 1.00 92.50 188 VAL A CA 1
ATOM 1501 C C . VAL A 1 188 ? -13.598 1.368 9.310 1.00 92.50 188 VAL A C 1
ATOM 1503 O O . VAL A 1 188 ? -14.389 0.439 9.445 1.00 92.50 188 VAL A O 1
ATOM 1506 N N . ILE A 1 189 ? -12.427 1.387 9.954 1.00 92.94 189 ILE A N 1
ATOM 1507 C CA . ILE A 1 189 ? -12.056 0.358 10.930 1.00 92.94 189 ILE A CA 1
ATOM 1508 C C . ILE A 1 189 ? -12.999 0.418 12.125 1.00 92.94 189 ILE A C 1
ATOM 1510 O O . ILE A 1 189 ? -13.497 -0.626 12.520 1.00 92.94 189 ILE A O 1
ATOM 1514 N N . ALA A 1 190 ? -13.275 1.597 12.686 1.00 90.62 190 ALA A N 1
ATOM 1515 C CA . ALA A 1 190 ? -14.165 1.722 13.836 1.00 90.62 190 ALA A CA 1
ATOM 1516 C C . ALA A 1 190 ? -15.599 1.272 13.503 1.00 90.62 190 ALA A C 1
ATOM 1518 O O . ALA A 1 190 ? -16.200 0.528 14.276 1.00 90.62 190 ALA A O 1
ATOM 1519 N N . SER A 1 191 ? -16.136 1.657 12.341 1.00 88.94 191 SER A N 1
ATOM 1520 C CA . SER A 1 191 ? -17.549 1.446 11.993 1.00 88.94 191 SER A CA 1
ATOM 1521 C C . SER A 1 191 ? -17.973 -0.020 11.884 1.00 88.94 191 SER A C 1
ATOM 1523 O O . SER A 1 191 ? -19.155 -0.319 12.036 1.00 88.94 191 SER A O 1
ATOM 1525 N N . VAL A 1 192 ? -17.037 -0.947 11.656 1.00 90.00 192 VAL A N 1
ATOM 1526 C CA . VAL A 1 192 ? -17.343 -2.387 11.588 1.00 90.00 192 VAL A CA 1
ATOM 1527 C C . VAL A 1 192 ? -17.302 -3.095 12.948 1.00 90.00 192 VAL A C 1
ATOM 1529 O O . VAL A 1 192 ? -17.486 -4.312 13.030 1.00 90.00 192 VAL A O 1
ATOM 1532 N N . PHE A 1 193 ? -17.040 -2.357 14.028 1.00 90.25 193 PHE A N 1
ATOM 1533 C CA . PHE A 1 193 ? -17.116 -2.846 15.404 1.00 90.25 193 PHE A CA 1
ATOM 1534 C C . PHE A 1 193 ? -18.477 -2.487 16.024 1.00 90.25 193 PHE A C 1
ATOM 1536 O O . PHE A 1 193 ? -19.119 -1.548 15.564 1.00 90.25 193 PHE A O 1
ATOM 1543 N N . PRO A 1 194 ? -18.946 -3.203 17.064 1.00 88.75 194 PRO A N 1
ATOM 1544 C CA . PRO A 1 194 ? -20.161 -2.826 17.792 1.00 88.75 194 PRO A CA 1
ATOM 1545 C C . PRO A 1 194 ? -20.069 -1.408 18.373 1.00 88.75 194 PRO A C 1
ATOM 1547 O O . PRO A 1 194 ? -18.981 -0.965 18.735 1.00 88.75 194 PRO A O 1
ATOM 1550 N N . GLU A 1 195 ? -21.201 -0.723 18.548 1.00 86.94 195 GLU A N 1
ATOM 1551 C CA . GLU A 1 195 ? -21.249 0.657 19.073 1.00 86.94 195 GLU A CA 1
ATOM 1552 C C . GLU A 1 195 ? -20.527 0.824 20.422 1.00 86.94 195 GLU A C 1
ATOM 1554 O O . GLU A 1 195 ? -19.885 1.844 20.672 1.00 86.94 195 GLU A O 1
ATOM 1559 N N . SER A 1 196 ? -20.552 -0.211 21.270 1.00 85.69 196 SER A N 1
ATOM 1560 C CA . SER A 1 196 ? -19.837 -0.238 22.552 1.00 85.69 196 SER A CA 1
ATOM 1561 C C . SER A 1 196 ? -18.311 -0.173 22.420 1.00 85.69 196 SER A C 1
ATOM 1563 O O . SER A 1 196 ? -17.641 0.291 23.340 1.00 85.69 196 SER A O 1
ATOM 1565 N N . ASP A 1 197 ? -17.762 -0.682 21.313 1.00 83.88 197 ASP A N 1
ATOM 1566 C CA . ASP A 1 197 ? -16.336 -0.588 20.980 1.00 83.88 197 ASP A CA 1
ATOM 1567 C C . ASP A 1 197 ? -16.045 0.729 20.250 1.00 83.88 197 ASP A C 1
ATOM 1569 O O . ASP A 1 197 ? -14.997 1.329 20.473 1.00 83.88 197 ASP A O 1
ATOM 1573 N N . GLN A 1 198 ? -16.973 1.201 19.408 1.00 85.69 198 GLN A N 1
ATOM 1574 C CA . GLN A 1 198 ? -16.834 2.470 18.684 1.00 85.69 198 GLN A CA 1
ATOM 1575 C C . GLN A 1 198 ? -16.695 3.660 19.635 1.00 85.69 198 GLN A C 1
ATOM 1577 O O . GLN A 1 198 ? -15.834 4.507 19.426 1.00 85.69 198 GLN A O 1
ATOM 1582 N N . SER A 1 199 ? -17.486 3.699 20.711 1.00 81.00 199 SER A N 1
ATOM 1583 C CA . SER A 1 199 ? -17.441 4.776 21.711 1.00 81.00 199 SER A CA 1
ATOM 1584 C C . SER A 1 199 ? -16.116 4.861 22.479 1.00 81.00 199 SER A C 1
ATOM 1586 O O . SER A 1 199 ? -15.835 5.879 23.107 1.00 81.00 199 SER A O 1
ATOM 1588 N N . ARG A 1 200 ? -15.286 3.811 22.418 1.00 84.75 200 ARG A N 1
ATOM 1589 C CA . ARG A 1 200 ? -13.943 3.766 23.021 1.00 84.75 200 ARG A CA 1
ATOM 1590 C C . ARG A 1 200 ? -12.847 4.248 22.076 1.00 84.75 200 ARG A C 1
ATOM 1592 O O . ARG A 1 200 ? -11.694 4.360 22.493 1.00 84.75 200 ARG A O 1
ATOM 1599 N N . VAL A 1 201 ? -13.172 4.478 20.807 1.00 83.81 201 VAL A N 1
ATOM 1600 C CA . VAL A 1 201 ? -12.236 5.027 19.831 1.00 83.81 201 VAL A CA 1
ATOM 1601 C C . VAL A 1 201 ? -12.301 6.543 19.910 1.00 83.81 201 VAL A C 1
ATOM 1603 O O . VAL A 1 201 ? -13.311 7.151 19.561 1.00 83.81 201 VAL A O 1
ATOM 1606 N N . ASP A 1 202 ? -11.200 7.161 20.329 1.00 76.94 202 ASP A N 1
ATOM 1607 C CA . ASP A 1 202 ? -11.070 8.609 20.256 1.00 76.94 202 ASP A CA 1
ATOM 1608 C C . ASP A 1 202 ? -10.858 9.052 18.801 1.00 76.94 202 ASP A C 1
ATOM 1610 O O . ASP A 1 202 ? -9.742 9.075 18.282 1.00 76.94 202 ASP A O 1
ATOM 1614 N N . VAL A 1 203 ? -11.962 9.396 18.139 1.00 73.69 203 VAL A N 1
ATOM 1615 C CA . VAL A 1 203 ? -11.958 10.014 16.807 1.00 73.69 203 VAL A CA 1
ATOM 1616 C C . VAL A 1 203 ? -11.932 11.540 16.869 1.00 73.69 203 VAL A C 1
ATOM 1618 O O . VAL A 1 203 ? -11.883 12.169 15.822 1.00 73.69 203 VAL A O 1
ATOM 1621 N N . SER A 1 204 ? -11.953 12.161 18.055 1.00 67.12 204 SER A N 1
ATOM 1622 C CA . SER A 1 204 ? -12.015 13.628 18.182 1.00 67.12 204 SER A CA 1
ATOM 1623 C C . SER A 1 204 ? -10.757 14.323 17.652 1.00 67.12 204 SER A C 1
ATOM 1625 O O . SER A 1 204 ? -10.804 15.470 17.212 1.00 67.12 204 SER A O 1
ATOM 1627 N N . THR A 1 205 ? -9.639 13.596 17.633 1.00 64.31 205 THR A N 1
ATOM 1628 C CA . THR A 1 205 ? -8.365 14.025 17.043 1.00 64.31 205 THR A CA 1
ATOM 1629 C C . THR A 1 205 ? -8.358 13.963 15.511 1.00 64.31 205 THR A C 1
ATOM 1631 O O . THR A 1 205 ? -7.504 14.572 14.863 1.00 64.31 205 THR A O 1
ATOM 1634 N N . LEU A 1 206 ? -9.322 13.261 14.911 1.00 69.94 206 LEU A N 1
ATOM 1635 C CA . LEU A 1 206 ? -9.535 13.202 13.474 1.00 69.94 206 LEU A CA 1
ATOM 1636 C C . LEU A 1 206 ? -10.552 14.291 13.134 1.00 69.94 206 LEU A C 1
ATOM 1638 O O . LEU A 1 206 ? -11.727 14.181 13.470 1.00 69.94 206 LEU A O 1
ATOM 1642 N N . GLY A 1 207 ? -10.114 15.373 12.488 1.00 72.38 207 GLY A N 1
ATOM 1643 C CA . GLY A 1 207 ? -11.050 16.395 12.006 1.00 72.38 207 GLY A CA 1
ATOM 1644 C C . GLY A 1 207 ? -12.127 15.811 11.064 1.00 72.38 207 GLY A C 1
ATOM 1645 O O . GLY A 1 207 ? -12.099 14.628 10.723 1.00 72.38 207 GLY A O 1
ATOM 1646 N N . PRO 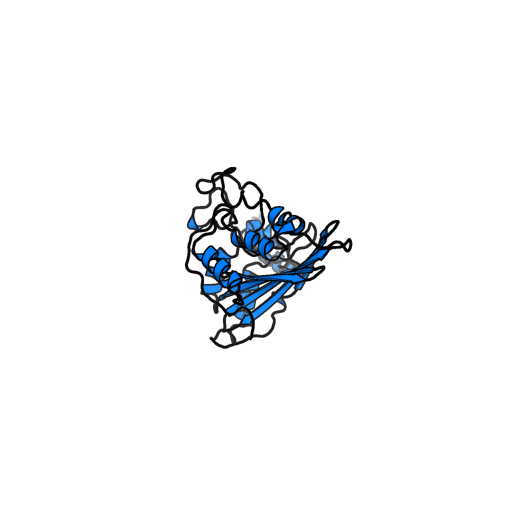A 1 208 ? -13.067 16.623 10.560 1.00 81.75 208 PRO A N 1
ATOM 1647 C CA . PRO A 1 208 ? -14.209 16.117 9.795 1.00 81.75 208 PRO A CA 1
ATOM 1648 C C . PRO A 1 208 ? -13.809 15.380 8.504 1.00 81.75 208 PRO A C 1
ATOM 1650 O O . PRO A 1 208 ? -12.822 15.731 7.849 1.00 81.75 208 PRO A O 1
ATOM 1653 N N . LEU A 1 209 ? -14.600 14.377 8.111 1.00 87.00 209 LEU A N 1
ATOM 1654 C CA . LEU A 1 209 ? -14.475 13.736 6.798 1.00 87.00 209 LEU A CA 1
ATOM 1655 C C . LEU A 1 209 ? -14.754 14.745 5.678 1.00 87.00 209 LEU A C 1
ATOM 1657 O O . LEU A 1 209 ? -15.604 15.628 5.803 1.00 87.00 209 LEU A O 1
ATOM 1661 N N . THR A 1 210 ? -14.058 14.596 4.553 1.00 86.19 210 THR A N 1
ATOM 1662 C CA . THR A 1 210 ? -14.356 15.384 3.350 1.00 86.19 210 THR A CA 1
ATOM 1663 C C . THR A 1 210 ? -15.705 14.970 2.743 1.00 86.19 210 THR A C 1
ATOM 1665 O O . THR A 1 210 ? -16.146 13.841 2.962 1.00 86.19 210 THR A O 1
ATOM 1668 N N . PRO A 1 211 ? -16.354 15.806 1.906 1.00 90.19 211 PRO A N 1
ATOM 1669 C CA . PRO A 1 211 ? -17.623 15.438 1.269 1.00 90.19 211 PRO A CA 1
ATOM 1670 C C . PRO A 1 211 ? -17.564 14.119 0.482 1.00 90.19 211 PRO A C 1
ATOM 1672 O O . PRO A 1 211 ? -18.500 13.326 0.529 1.00 90.19 211 PRO A O 1
ATOM 1675 N N . SER A 1 212 ? -16.442 13.851 -0.195 1.00 88.62 212 SER A N 1
ATOM 1676 C CA . SER A 1 212 ? -16.228 12.604 -0.942 1.00 88.62 212 SER A CA 1
ATOM 1677 C C . SER A 1 212 ? -16.107 11.380 -0.027 1.00 88.62 212 SER A C 1
ATOM 1679 O O . SER A 1 212 ? -16.661 10.327 -0.330 1.00 88.62 212 SER A O 1
ATOM 1681 N N . GLU A 1 213 ? -15.417 11.502 1.107 1.00 90.69 213 GLU A N 1
ATOM 1682 C CA . GLU A 1 213 ? -15.323 10.430 2.108 1.00 90.69 213 GLU A CA 1
ATOM 1683 C C . GLU A 1 213 ? -16.665 10.208 2.816 1.00 90.69 213 GLU A C 1
ATOM 1685 O O . GLU A 1 213 ? -17.082 9.071 3.025 1.00 90.69 213 GLU A O 1
ATOM 1690 N N . GLN A 1 214 ? -17.379 11.289 3.126 1.00 91.81 214 GLN A N 1
ATOM 1691 C CA . GLN A 1 214 ? -18.696 11.241 3.746 1.00 91.81 214 GLN A CA 1
ATOM 1692 C C . GLN A 1 214 ? -19.724 10.547 2.836 1.00 91.81 214 GLN A C 1
ATOM 1694 O O . GLN A 1 214 ? -20.519 9.742 3.320 1.00 91.81 214 GLN A O 1
ATOM 1699 N N . ALA A 1 215 ? -19.672 10.796 1.523 1.00 91.62 215 ALA A N 1
ATOM 1700 C CA . ALA A 1 215 ? -20.507 10.104 0.542 1.00 91.62 215 ALA A CA 1
ATOM 1701 C C . ALA A 1 215 ? -20.260 8.586 0.540 1.00 91.62 215 ALA A C 1
ATOM 1703 O O . ALA A 1 215 ? -21.216 7.814 0.542 1.00 91.62 215 ALA A O 1
ATOM 1704 N N . GLN A 1 216 ? -18.997 8.149 0.627 1.00 93.31 216 GLN A N 1
ATOM 1705 C CA . GLN A 1 216 ? -18.667 6.724 0.756 1.00 93.31 216 GLN A CA 1
ATOM 1706 C C . GLN A 1 216 ? -19.232 6.130 2.055 1.00 93.31 216 GLN A C 1
ATOM 1708 O O . GLN A 1 216 ? -19.787 5.035 2.048 1.00 93.31 216 GLN A O 1
ATOM 1713 N N . VAL A 1 217 ? -19.155 6.862 3.173 1.00 90.88 217 VAL A N 1
ATOM 1714 C CA . VAL A 1 217 ? -19.739 6.409 4.448 1.00 90.88 217 VAL A CA 1
ATOM 1715 C C . VAL A 1 217 ? -21.256 6.265 4.348 1.00 90.88 217 VAL A C 1
ATOM 1717 O O . VAL A 1 217 ? -21.805 5.285 4.852 1.00 90.88 217 VAL A O 1
ATOM 1720 N N . PHE A 1 218 ? -21.941 7.204 3.694 1.00 90.56 218 PHE A N 1
ATOM 1721 C CA . PHE A 1 218 ? -23.385 7.117 3.486 1.00 90.56 218 PHE A CA 1
ATOM 1722 C C . PHE A 1 218 ? -23.779 5.935 2.598 1.00 90.56 218 PHE A C 1
ATOM 1724 O O . PHE A 1 218 ? -24.669 5.182 2.987 1.00 90.56 218 PHE A O 1
ATOM 1731 N N . ALA A 1 219 ? -23.077 5.714 1.484 1.00 89.94 219 ALA A N 1
ATOM 1732 C CA . ALA A 1 219 ? -23.291 4.555 0.615 1.00 89.94 219 ALA A CA 1
ATOM 1733 C C . ALA A 1 219 ? -23.114 3.227 1.376 1.00 89.94 219 ALA A C 1
ATOM 1735 O O . ALA A 1 219 ? -23.960 2.337 1.305 1.00 89.94 219 ALA A O 1
ATOM 1736 N N . SER A 1 220 ? -22.069 3.118 2.207 1.00 89.38 220 SER A N 1
ATOM 1737 C CA . SER A 1 220 ? -21.864 1.940 3.061 1.00 89.38 220 SER A CA 1
ATOM 1738 C C . SER A 1 220 ? -23.025 1.707 4.029 1.00 89.38 220 SER A C 1
ATOM 1740 O O . SER A 1 220 ? -23.493 0.579 4.171 1.00 89.38 220 SER A O 1
ATOM 1742 N N . LYS A 1 221 ? -23.509 2.771 4.685 1.00 87.62 221 LYS A N 1
ATOM 1743 C CA . LYS A 1 221 ? -24.653 2.702 5.607 1.00 87.62 221 LYS A CA 1
ATOM 1744 C C . LYS A 1 221 ? -25.958 2.339 4.896 1.00 87.62 221 LYS A C 1
ATOM 1746 O O . LYS A 1 221 ? -26.819 1.729 5.519 1.00 87.62 221 LYS A O 1
ATOM 1751 N N . ALA A 1 222 ? -26.086 2.674 3.614 1.00 88.44 222 ALA A N 1
ATOM 1752 C CA . ALA A 1 222 ? -27.204 2.265 2.767 1.00 88.44 222 ALA A CA 1
ATOM 1753 C C . ALA A 1 222 ? -27.143 0.781 2.345 1.00 88.44 222 ALA A C 1
ATOM 1755 O O . ALA A 1 222 ? -28.050 0.301 1.672 1.00 88.44 222 ALA A O 1
ATOM 1756 N N . GLY A 1 223 ? -26.107 0.037 2.754 1.00 82.19 223 GLY A N 1
ATOM 1757 C CA . GLY A 1 223 ? -25.949 -1.386 2.449 1.00 82.19 223 GLY A CA 1
ATOM 1758 C C . GLY A 1 223 ? -25.271 -1.667 1.107 1.00 82.19 223 GLY A C 1
ATOM 1759 O O . GLY A 1 223 ? -25.208 -2.823 0.689 1.00 82.19 223 GLY A O 1
ATOM 1760 N N . GLU A 1 224 ? -24.737 -0.646 0.433 1.00 84.62 224 GLU A N 1
ATOM 1761 C CA . GLU A 1 224 ? -23.995 -0.839 -0.809 1.00 84.62 224 GLU A CA 1
ATOM 1762 C C . GLU A 1 224 ? -22.677 -1.581 -0.544 1.00 84.62 224 GLU A C 1
ATOM 1764 O O . GLU A 1 224 ? -21.923 -1.272 0.389 1.00 84.62 224 GLU A O 1
ATOM 1769 N N . LYS A 1 225 ? -22.357 -2.559 -1.400 1.00 79.19 225 LYS A N 1
ATOM 1770 C CA . LYS A 1 225 ? -21.050 -3.222 -1.384 1.00 79.19 225 LYS A CA 1
ATOM 1771 C C . LYS A 1 225 ? -20.009 -2.263 -1.957 1.00 79.19 225 LYS A C 1
ATOM 1773 O O . LYS A 1 225 ? -19.738 -2.271 -3.154 1.00 79.19 225 LYS A O 1
ATOM 1778 N N . ILE A 1 226 ? -19.416 -1.447 -1.094 1.00 82.81 226 ILE A N 1
ATOM 1779 C CA . ILE A 1 226 ? -18.421 -0.465 -1.518 1.00 82.81 226 ILE A CA 1
ATOM 1780 C C . ILE A 1 226 ? -16.986 -0.964 -1.349 1.00 82.81 226 ILE A C 1
ATOM 1782 O O . ILE A 1 226 ? -16.627 -1.639 -0.380 1.00 82.81 226 ILE A O 1
ATOM 1786 N N . TYR A 1 227 ? -16.140 -0.556 -2.290 1.00 92.44 227 TYR A N 1
ATOM 1787 C CA . TYR A 1 227 ? -14.703 -0.468 -2.079 1.00 92.44 227 TYR A CA 1
ATOM 1788 C C . TYR A 1 227 ? -14.392 0.960 -1.659 1.00 92.44 227 TYR A C 1
ATOM 1790 O O . TYR A 1 227 ? -14.590 1.884 -2.448 1.00 92.44 227 TYR A O 1
ATOM 1798 N N . TRP A 1 228 ? -13.902 1.138 -0.436 1.00 94.56 228 TRP A N 1
ATOM 1799 C CA . TRP A 1 228 ? -13.438 2.432 0.047 1.00 94.56 228 TRP A CA 1
ATOM 1800 C C . TRP A 1 228 ? -12.274 2.903 -0.817 1.00 94.56 228 TRP A C 1
ATOM 1802 O O . TRP A 1 228 ? -11.362 2.129 -1.110 1.00 94.56 228 TRP A O 1
ATOM 1812 N N . GLN A 1 229 ? -12.299 4.159 -1.239 1.00 93.94 229 GLN A N 1
ATOM 1813 C CA . GLN A 1 229 ? -11.365 4.712 -2.209 1.00 93.94 229 GLN A CA 1
ATOM 1814 C C . GLN A 1 229 ? -10.546 5.830 -1.581 1.00 93.94 229 GLN A C 1
ATOM 1816 O O . GLN A 1 229 ? -11.075 6.748 -0.949 1.00 93.94 229 GLN A O 1
ATOM 1821 N N . CYS A 1 230 ? -9.235 5.775 -1.797 1.00 93.06 230 CYS A N 1
ATOM 1822 C CA . CYS A 1 230 ? -8.365 6.889 -1.477 1.00 93.06 230 CYS A CA 1
ATOM 1823 C C . CYS A 1 230 ? -8.543 8.010 -2.508 1.00 93.06 230 CYS A C 1
ATOM 1825 O O . CYS A 1 230 ? -8.395 7.800 -3.708 1.00 93.06 230 CYS A O 1
ATOM 1827 N N . ARG A 1 231 ? -8.761 9.236 -2.029 1.00 90.31 231 ARG A N 1
ATOM 1828 C CA . ARG A 1 231 ? -8.880 10.432 -2.880 1.00 90.31 231 ARG A CA 1
ATOM 1829 C C . ARG A 1 231 ? -7.562 10.910 -3.505 1.00 90.31 231 ARG A C 1
ATOM 1831 O O . ARG A 1 231 ? -7.581 11.785 -4.361 1.00 90.31 231 ARG A O 1
ATOM 1838 N N . SER A 1 232 ? -6.422 10.386 -3.052 1.00 91.44 232 SER A N 1
ATOM 1839 C CA . SER A 1 232 ? -5.091 10.922 -3.382 1.00 91.44 232 SER A CA 1
ATOM 1840 C C . SER A 1 232 ? -4.184 9.947 -4.140 1.00 91.44 232 SER A C 1
ATOM 1842 O O . SER A 1 232 ? -3.150 10.358 -4.668 1.00 91.44 232 SER A O 1
ATOM 1844 N N . CYS A 1 233 ? -4.537 8.664 -4.219 1.00 94.06 233 CYS A N 1
ATOM 1845 C CA . CYS A 1 233 ? -3.822 7.659 -5.009 1.00 94.06 233 CYS A CA 1
ATOM 1846 C C . CYS A 1 233 ? -4.775 6.535 -5.437 1.00 94.06 233 CYS A C 1
ATOM 1848 O O . CYS A 1 233 ? -5.816 6.381 -4.801 1.00 94.06 233 CYS A O 1
ATOM 1850 N N . PRO A 1 234 ? -4.429 5.729 -6.463 1.00 96.38 234 PRO A N 1
ATOM 1851 C CA . PRO A 1 234 ? -5.248 4.611 -6.939 1.00 96.38 234 PRO A CA 1
ATOM 1852 C C . PRO A 1 234 ? -5.197 3.432 -5.965 1.00 96.38 234 PRO A C 1
ATOM 1854 O O . PRO A 1 234 ? -4.690 2.358 -6.279 1.00 96.38 234 PRO A O 1
ATOM 1857 N N . THR A 1 235 ? -5.698 3.664 -4.754 1.00 96.75 235 THR A N 1
ATOM 1858 C CA . THR A 1 235 ? -5.854 2.670 -3.703 1.00 96.75 235 THR A CA 1
ATOM 1859 C C . THR A 1 235 ? -7.327 2.509 -3.391 1.00 96.75 235 THR A C 1
ATOM 1861 O O . THR A 1 235 ? -8.004 3.479 -3.048 1.00 96.75 235 THR A O 1
ATOM 1864 N N . LYS A 1 236 ? -7.788 1.267 -3.455 1.00 96.88 236 LYS A N 1
ATOM 1865 C CA . LYS A 1 236 ? -9.098 0.845 -2.970 1.00 96.88 236 LYS A CA 1
ATOM 1866 C C . LYS A 1 236 ? -8.916 -0.133 -1.825 1.00 96.88 236 LYS A C 1
ATOM 1868 O O . LYS A 1 236 ? -7.887 -0.799 -1.755 1.00 96.88 236 LYS A O 1
ATOM 1873 N N . TYR A 1 237 ? -9.885 -0.240 -0.929 1.00 97.06 237 TYR A N 1
ATOM 1874 C CA . TYR A 1 237 ? -9.825 -1.214 0.150 1.00 97.06 237 TYR A CA 1
ATOM 1875 C C . TYR A 1 237 ? -11.203 -1.624 0.660 1.00 97.06 237 TYR A C 1
ATOM 1877 O O . TYR A 1 237 ? -12.205 -0.945 0.453 1.00 97.06 237 TYR A O 1
ATOM 1885 N N . ARG A 1 238 ? -11.243 -2.761 1.351 1.00 95.75 238 ARG A N 1
ATOM 1886 C CA . ARG A 1 238 ? -12.375 -3.203 2.165 1.00 95.75 238 ARG A CA 1
ATOM 1887 C C . ARG A 1 238 ? -11.881 -3.679 3.516 1.00 95.75 238 ARG A C 1
ATOM 1889 O O . ARG A 1 238 ? -10.755 -4.163 3.639 1.00 95.75 238 ARG A O 1
ATOM 1896 N N . VAL A 1 239 ? -12.760 -3.593 4.500 1.00 94.62 239 VAL A N 1
ATOM 1897 C CA . VAL A 1 239 ? -12.544 -4.131 5.840 1.00 94.62 239 VAL A CA 1
ATOM 1898 C C . VAL A 1 239 ? -13.604 -5.183 6.128 1.00 94.62 239 VAL A C 1
ATOM 1900 O O . VAL A 1 239 ? -14.758 -5.043 5.726 1.00 94.62 239 VAL A O 1
ATOM 1903 N N . GLN A 1 240 ? -13.207 -6.261 6.789 1.00 92.62 240 GLN A N 1
ATOM 1904 C CA . GLN A 1 240 ? -14.094 -7.350 7.169 1.00 92.62 240 GLN A CA 1
ATOM 1905 C C . GLN A 1 240 ? -13.734 -7.814 8.573 1.00 92.62 240 GLN A C 1
ATOM 1907 O O . GLN A 1 240 ? -12.564 -8.027 8.899 1.00 92.62 240 GLN A O 1
ATOM 1912 N N . ARG A 1 241 ? -14.757 -7.993 9.407 1.00 89.38 241 ARG A N 1
ATOM 1913 C CA . ARG A 1 241 ? -14.601 -8.513 10.760 1.00 89.38 241 ARG A CA 1
ATOM 1914 C C . ARG A 1 241 ? -15.203 -9.910 10.853 1.00 89.38 241 ARG A C 1
ATOM 1916 O O . ARG A 1 241 ? -16.392 -10.103 10.627 1.00 89.38 241 ARG A O 1
ATOM 1923 N N . CYS A 1 242 ? -14.382 -10.860 11.276 1.00 84.81 242 CYS A N 1
ATOM 1924 C CA . CYS A 1 242 ? -14.790 -12.186 11.727 1.00 84.81 242 CYS A CA 1
ATOM 1925 C C . CYS A 1 242 ? -14.637 -12.270 13.258 1.00 84.81 242 CYS A C 1
ATOM 1927 O O . CYS A 1 242 ? -14.086 -11.369 13.892 1.00 84.81 242 CYS A O 1
ATOM 1929 N N . ARG A 1 243 ? -15.112 -13.357 13.887 1.00 78.12 243 ARG A N 1
ATOM 1930 C CA . ARG A 1 243 ? -15.120 -13.492 15.363 1.00 78.12 243 ARG A CA 1
ATOM 1931 C C . ARG A 1 243 ? -13.753 -13.224 16.014 1.00 78.12 243 ARG A C 1
ATOM 1933 O O . ARG A 1 243 ? -13.684 -12.435 16.954 1.00 78.12 243 ARG A O 1
ATOM 1940 N N . ASN A 1 244 ? -12.692 -13.837 15.484 1.00 83.00 244 ASN A N 1
ATOM 1941 C CA . ASN A 1 244 ? -11.328 -13.774 16.040 1.00 83.00 244 ASN A CA 1
ATOM 1942 C C . ASN A 1 244 ? -10.310 -13.170 15.063 1.00 83.00 244 ASN A C 1
ATOM 1944 O O . ASN A 1 244 ? -9.102 -13.233 15.292 1.00 83.00 244 ASN A O 1
ATOM 1948 N N . THR A 1 245 ? -10.787 -12.633 13.943 1.00 90.81 245 THR A N 1
ATOM 1949 C CA . THR A 1 245 ? -9.931 -12.193 12.846 1.00 90.81 245 THR A CA 1
ATOM 1950 C C . THR A 1 245 ? -10.474 -10.904 12.276 1.00 90.81 245 THR A C 1
ATOM 1952 O O . THR A 1 245 ? -11.675 -10.784 12.038 1.00 90.81 245 THR A O 1
ATOM 1955 N N . PHE A 1 246 ? -9.587 -9.952 12.041 1.00 94.94 246 PHE A N 1
ATOM 1956 C CA . PHE A 1 246 ? -9.895 -8.740 11.307 1.00 94.94 246 PHE A CA 1
ATOM 1957 C C . PHE A 1 246 ? -9.093 -8.735 10.016 1.00 94.94 246 PHE A C 1
ATOM 1959 O O . PHE A 1 246 ? -7.901 -9.037 10.037 1.00 94.94 246 PHE A O 1
ATOM 1966 N N . VAL A 1 247 ? -9.741 -8.428 8.899 1.00 96.44 247 VAL A N 1
ATOM 1967 C CA . VAL A 1 247 ? -9.117 -8.463 7.579 1.00 96.44 247 VAL A CA 1
ATOM 1968 C C . VAL A 1 247 ? -9.285 -7.110 6.911 1.00 96.44 247 VAL A C 1
ATOM 1970 O O . VAL A 1 247 ? -10.401 -6.610 6.780 1.00 96.44 247 VAL A O 1
ATOM 1973 N N . ILE A 1 248 ? -8.178 -6.536 6.448 1.00 97.25 248 ILE A N 1
ATOM 1974 C CA . ILE A 1 248 ? -8.180 -5.393 5.539 1.00 97.25 248 ILE A CA 1
ATOM 1975 C C . ILE A 1 248 ? -7.611 -5.870 4.215 1.00 97.25 248 ILE A C 1
ATOM 1977 O O . ILE A 1 248 ? -6.457 -6.282 4.150 1.00 97.25 248 ILE A O 1
ATOM 1981 N N . THR A 1 249 ? -8.407 -5.813 3.154 1.00 97.62 249 THR A N 1
ATOM 1982 C CA . THR A 1 249 ? -7.895 -6.027 1.798 1.00 97.62 249 THR A CA 1
ATOM 1983 C C . THR A 1 249 ? -7.719 -4.676 1.133 1.00 97.62 249 THR A C 1
ATOM 1985 O O . THR A 1 249 ? -8.684 -3.919 1.074 1.00 97.62 249 THR A O 1
ATOM 1988 N N . SER A 1 250 ? -6.529 -4.374 0.624 1.00 97.81 250 SER A N 1
ATOM 1989 C CA . SER A 1 250 ? -6.275 -3.204 -0.212 1.00 97.81 250 SER A CA 1
ATOM 1990 C C . SER A 1 250 ? -5.782 -3.608 -1.593 1.00 97.81 250 SER A C 1
ATOM 1992 O O . SER A 1 250 ? -5.130 -4.634 -1.768 1.00 97.81 250 SER A O 1
ATOM 1994 N N . TRP A 1 251 ? -6.099 -2.781 -2.578 1.00 98.19 251 TRP A N 1
ATOM 1995 C CA . TRP A 1 251 ? -5.662 -2.916 -3.957 1.00 98.19 251 TRP A CA 1
ATOM 1996 C C . TRP A 1 251 ? -5.030 -1.612 -4.403 1.00 98.19 251 TRP A C 1
ATOM 1998 O O . TRP A 1 251 ? -5.566 -0.540 -4.122 1.00 98.19 251 TRP A O 1
ATOM 2008 N N . HIS A 1 252 ? -3.926 -1.715 -5.129 1.00 97.81 252 HIS A N 1
ATOM 2009 C CA . HIS A 1 252 ? -3.177 -0.589 -5.667 1.00 97.81 252 HIS A CA 1
ATOM 2010 C C . HIS A 1 252 ? -3.029 -0.778 -7.172 1.00 97.81 252 HIS A C 1
ATOM 2012 O O . HIS A 1 252 ? -2.460 -1.781 -7.604 1.00 97.81 252 HIS A O 1
ATOM 2018 N N . SER A 1 253 ? -3.532 0.166 -7.967 1.00 97.69 253 SER A N 1
ATOM 2019 C CA . SER A 1 253 ? -3.349 0.130 -9.420 1.00 97.69 253 SER A CA 1
ATOM 2020 C C . SER A 1 253 ? -2.102 0.904 -9.838 1.00 97.69 253 SER A C 1
ATOM 2022 O O . SER A 1 253 ? -1.882 2.045 -9.426 1.00 97.69 253 SER A O 1
ATOM 2024 N N . PHE A 1 254 ? -1.309 0.284 -10.706 1.00 97.38 254 PHE A N 1
ATOM 2025 C CA . PHE A 1 254 ? -0.170 0.891 -11.391 1.00 97.38 254 PHE A CA 1
ATOM 2026 C C . PHE A 1 254 ? -0.495 1.233 -12.852 1.00 97.38 254 PHE A C 1
ATOM 2028 O O . PHE A 1 254 ? 0.385 1.637 -13.603 1.00 97.38 254 PHE A O 1
ATOM 2035 N N . GLY A 1 255 ? -1.767 1.139 -13.248 1.00 96.75 255 GLY A N 1
ATOM 2036 C CA . GLY A 1 255 ? -2.206 1.424 -14.609 1.00 96.75 255 GLY A CA 1
ATOM 2037 C C . GLY A 1 255 ? -1.816 0.336 -15.607 1.00 96.75 255 GLY A C 1
ATOM 2038 O O . GLY A 1 255 ? -1.412 -0.768 -15.236 1.00 96.75 255 GLY A O 1
ATOM 2039 N N . ARG A 1 256 ? -1.993 0.645 -16.894 1.00 96.44 256 ARG A N 1
ATOM 2040 C CA . ARG A 1 256 ? -1.818 -0.317 -17.994 1.00 96.44 256 ARG A CA 1
ATOM 2041 C C . ARG A 1 256 ? -0.411 -0.334 -18.575 1.00 96.44 256 ARG A C 1
ATOM 2043 O O . ARG A 1 256 ? 0.041 -1.367 -19.057 1.00 96.44 256 ARG A O 1
ATOM 2050 N N . ASP A 1 257 ? 0.298 0.778 -18.484 1.00 96.06 257 ASP A N 1
ATOM 2051 C CA . ASP A 1 257 ? 1.584 0.978 -19.141 1.00 96.06 257 ASP A CA 1
ATOM 2052 C C . ASP A 1 257 ? 2.612 1.612 -18.198 1.00 96.06 257 ASP A C 1
ATOM 2054 O O . ASP A 1 257 ? 2.315 2.024 -17.071 1.00 96.06 257 ASP A O 1
ATOM 2058 N N . MET A 1 258 ? 3.847 1.704 -18.690 1.00 96.62 258 MET A N 1
ATOM 2059 C CA . MET A 1 258 ? 4.965 2.256 -17.935 1.00 96.62 258 MET A CA 1
ATOM 2060 C C . MET A 1 258 ? 4.759 3.729 -17.561 1.00 96.62 258 MET A C 1
ATOM 2062 O O . MET A 1 258 ? 5.180 4.160 -16.487 1.00 96.62 258 MET A O 1
ATOM 2066 N N . TYR A 1 259 ? 4.092 4.513 -18.412 1.00 96.00 259 TYR A N 1
ATOM 2067 C CA . TYR A 1 259 ? 3.821 5.922 -18.130 1.00 96.00 259 TYR A CA 1
ATOM 2068 C C . TYR A 1 259 ? 2.931 6.065 -16.889 1.00 96.00 259 TYR A C 1
ATOM 2070 O O . TYR A 1 259 ? 3.257 6.816 -15.961 1.00 96.00 259 TYR A O 1
ATOM 2078 N N . HIS A 1 260 ? 1.840 5.303 -16.834 1.00 95.56 260 HIS A N 1
ATOM 2079 C CA . HIS A 1 260 ? 0.940 5.278 -15.688 1.00 95.56 260 HIS A CA 1
ATOM 2080 C C . HIS A 1 260 ? 1.617 4.698 -14.445 1.00 95.56 260 HIS A C 1
ATOM 2082 O O . HIS A 1 260 ? 1.495 5.294 -13.373 1.00 95.56 260 HIS A O 1
ATOM 2088 N N . ALA A 1 261 ? 2.410 3.631 -14.584 1.00 96.06 261 ALA A N 1
ATOM 2089 C CA . ALA A 1 261 ? 3.139 3.036 -13.466 1.00 96.06 261 ALA A CA 1
ATOM 2090 C C . ALA A 1 261 ? 4.080 4.053 -12.807 1.00 96.06 261 ALA A C 1
ATOM 2092 O O . ALA A 1 261 ? 4.013 4.271 -11.597 1.00 96.06 261 ALA A O 1
ATOM 2093 N N . MET A 1 262 ? 4.879 4.769 -13.604 1.00 94.06 262 MET A N 1
ATOM 2094 C CA . MET A 1 262 ? 5.786 5.822 -13.127 1.00 94.06 262 MET A CA 1
ATOM 2095 C C . MET A 1 262 ? 5.041 6.987 -12.467 1.00 94.06 262 MET A C 1
ATOM 2097 O O . MET A 1 262 ? 5.507 7.566 -11.479 1.00 94.06 262 MET A O 1
ATOM 2101 N N . LYS A 1 263 ? 3.876 7.353 -13.012 1.00 93.25 263 LYS A N 1
ATOM 2102 C CA . LYS A 1 263 ? 3.032 8.425 -12.478 1.00 93.25 263 LYS A CA 1
ATOM 2103 C C . LYS A 1 263 ? 2.426 8.036 -11.131 1.00 93.25 263 LYS A C 1
ATOM 2105 O O . LYS A 1 263 ? 2.556 8.801 -10.175 1.00 93.25 263 LYS A O 1
ATOM 2110 N N . TYR A 1 264 ? 1.786 6.872 -11.048 1.00 95.44 264 TYR A N 1
ATOM 2111 C CA . TYR A 1 264 ? 1.069 6.405 -9.860 1.00 95.44 264 TYR A CA 1
ATOM 2112 C C . TYR A 1 264 ? 2.010 5.962 -8.746 1.00 95.44 264 TYR A C 1
ATOM 2114 O O . TYR A 1 264 ? 1.699 6.169 -7.574 1.00 95.44 264 TYR A O 1
ATOM 2122 N N . TRP A 1 265 ? 3.199 5.459 -9.087 1.00 95.31 265 TRP A N 1
ATOM 2123 C CA . TRP A 1 265 ? 4.239 5.120 -8.119 1.00 95.31 265 TRP A CA 1
ATOM 2124 C C . TRP A 1 265 ? 4.532 6.272 -7.149 1.00 95.31 265 TRP A C 1
ATOM 2126 O O . TRP A 1 265 ? 4.514 6.095 -5.933 1.00 95.31 265 TRP A O 1
ATOM 2136 N N . LYS A 1 266 ? 4.670 7.496 -7.671 1.00 92.12 266 LYS A N 1
ATOM 2137 C CA . LYS A 1 266 ? 4.907 8.711 -6.867 1.00 92.12 266 LYS A CA 1
ATOM 2138 C C . LYS A 1 266 ? 3.771 9.036 -5.893 1.00 92.12 266 LYS A C 1
ATOM 2140 O O . LYS A 1 266 ? 3.965 9.825 -4.972 1.00 92.12 266 LYS A O 1
ATOM 2145 N N . TRP A 1 267 ? 2.577 8.502 -6.136 1.00 92.94 267 TRP A N 1
ATOM 2146 C CA . TRP A 1 267 ? 1.391 8.709 -5.303 1.00 92.94 267 TRP A CA 1
ATOM 2147 C C . TRP A 1 267 ? 1.260 7.598 -4.260 1.00 92.94 267 TRP A C 1
ATOM 2149 O O . TRP A 1 267 ? 0.655 7.810 -3.212 1.00 92.94 267 TRP A O 1
ATOM 2159 N N . LEU A 1 268 ? 1.852 6.435 -4.536 1.00 94.62 268 LEU A N 1
ATOM 2160 C CA . LEU A 1 268 ? 1.847 5.260 -3.676 1.00 94.62 268 LEU A CA 1
ATOM 2161 C C . LEU A 1 268 ? 3.071 5.178 -2.759 1.00 94.62 268 LEU A C 1
ATOM 2163 O O . LEU A 1 268 ? 3.009 4.438 -1.790 1.00 94.62 268 LEU A O 1
ATOM 2167 N N . VAL A 1 269 ? 4.149 5.932 -2.991 1.00 93.12 269 VAL A N 1
ATOM 2168 C CA . VAL A 1 269 ? 5.322 5.994 -2.091 1.00 93.12 269 VAL A CA 1
ATOM 2169 C C . VAL A 1 269 ? 5.251 7.159 -1.106 1.00 93.12 269 VAL A C 1
ATOM 2171 O O . VAL A 1 269 ? 4.783 8.248 -1.450 1.00 93.12 269 VAL A O 1
ATOM 2174 N N . ARG A 1 270 ? 5.734 6.955 0.127 1.00 90.56 270 ARG A N 1
ATOM 2175 C CA . ARG A 1 270 ? 5.829 8.029 1.128 1.00 90.56 270 ARG A CA 1
ATOM 2176 C C . ARG A 1 270 ? 7.024 8.933 0.838 1.00 90.56 270 ARG A C 1
ATOM 2178 O O . ARG A 1 270 ? 8.135 8.460 0.629 1.00 90.56 270 ARG A O 1
ATOM 2185 N N . ARG A 1 271 ? 6.803 10.249 0.849 1.00 88.19 271 ARG A N 1
ATOM 2186 C CA . ARG A 1 271 ? 7.805 11.283 0.537 1.00 88.19 271 ARG A CA 1
ATOM 2187 C C . ARG A 1 271 ? 7.751 12.380 1.597 1.00 88.19 271 ARG A C 1
ATOM 2189 O O . ARG A 1 271 ? 6.920 13.280 1.509 1.00 88.19 271 ARG A O 1
ATOM 2196 N N . THR A 1 272 ? 8.628 12.292 2.598 1.00 80.62 272 THR A N 1
ATOM 2197 C CA . THR A 1 272 ? 8.510 13.033 3.875 1.00 80.62 272 THR A CA 1
ATOM 2198 C C . THR A 1 272 ? 9.593 14.093 4.123 1.00 80.62 272 THR A C 1
ATOM 2200 O O . THR A 1 272 ? 9.576 14.744 5.165 1.00 80.62 272 THR A O 1
ATOM 2203 N N . GLY A 1 273 ? 10.524 14.313 3.188 1.00 77.69 273 GLY A N 1
ATOM 2204 C CA . GLY A 1 273 ? 11.644 15.250 3.366 1.00 77.69 273 GLY A CA 1
ATOM 2205 C C . GLY A 1 273 ? 11.212 16.678 3.735 1.00 77.69 273 GLY A C 1
ATOM 2206 O O . GLY A 1 273 ? 10.329 17.258 3.099 1.00 77.69 273 GLY A O 1
ATOM 2207 N N . THR A 1 274 ? 11.849 17.265 4.751 1.00 73.81 274 THR A N 1
ATOM 2208 C CA . THR A 1 274 ? 11.516 18.592 5.313 1.00 73.81 274 THR A CA 1
ATOM 2209 C C . THR A 1 274 ? 11.608 19.734 4.303 1.00 73.81 274 THR A C 1
ATOM 2211 O O . THR A 1 274 ? 10.824 20.676 4.364 1.00 73.81 274 THR A O 1
ATOM 2214 N N . THR A 1 275 ? 12.511 19.622 3.328 1.00 78.12 275 THR A N 1
ATOM 2215 C CA . THR A 1 275 ? 12.731 20.609 2.259 1.00 78.12 275 THR A CA 1
ATOM 2216 C C . THR A 1 275 ? 11.913 20.342 0.993 1.00 78.12 275 THR A C 1
ATOM 2218 O O . THR A 1 275 ? 12.083 21.041 -0.008 1.00 78.12 275 THR A O 1
ATOM 2221 N N . LEU A 1 276 ? 11.030 19.335 0.991 1.00 77.12 276 LEU A N 1
ATOM 2222 C CA . LEU A 1 276 ? 10.224 19.034 -0.188 1.00 77.12 276 LEU A CA 1
ATOM 2223 C C . LEU A 1 276 ? 9.152 20.091 -0.435 1.00 77.12 276 LEU A C 1
ATOM 2225 O O . LEU A 1 276 ? 8.395 20.462 0.460 1.00 77.12 276 LEU A O 1
ATOM 2229 N N . GLY A 1 277 ? 9.065 20.520 -1.696 1.00 77.75 277 GLY A N 1
ATOM 2230 C CA . GLY A 1 277 ? 7.972 21.356 -2.180 1.00 77.75 277 GLY A CA 1
ATOM 2231 C C . GLY A 1 277 ? 6.607 20.651 -2.101 1.00 77.75 277 GLY A C 1
ATOM 2232 O O . GLY A 1 277 ? 6.545 19.422 -1.980 1.00 77.75 277 GLY A O 1
ATOM 2233 N N . PRO A 1 278 ? 5.510 21.416 -2.223 1.00 73.94 278 PRO A N 1
ATOM 2234 C CA . PRO A 1 278 ? 4.151 20.944 -1.951 1.00 73.94 278 PRO A CA 1
ATOM 2235 C C . PRO A 1 278 ? 3.731 19.793 -2.871 1.00 73.94 278 PRO A C 1
ATOM 2237 O O . PRO A 1 278 ? 3.115 18.837 -2.410 1.00 73.94 278 PRO A O 1
ATOM 2240 N N . ASP A 1 279 ? 4.145 19.835 -4.139 1.00 74.56 279 ASP A N 1
ATOM 2241 C CA . ASP A 1 279 ? 3.814 18.816 -5.148 1.00 74.56 279 ASP A CA 1
ATOM 2242 C C . ASP A 1 279 ? 4.656 17.534 -5.012 1.00 74.56 279 ASP A C 1
ATOM 2244 O O . ASP A 1 279 ? 4.366 16.486 -5.606 1.00 74.56 279 ASP A O 1
ATOM 2248 N N . LYS A 1 280 ? 5.735 17.611 -4.224 1.00 82.44 280 LYS A N 1
ATOM 2249 C CA . LYS A 1 280 ? 6.695 16.522 -4.012 1.00 82.44 280 LYS A CA 1
ATOM 2250 C C . LYS A 1 280 ? 6.468 15.779 -2.701 1.00 82.44 280 LYS A C 1
ATOM 2252 O O . LYS A 1 280 ? 6.885 14.631 -2.602 1.00 82.44 280 LYS A O 1
ATOM 2257 N N . ARG A 1 281 ? 5.812 16.387 -1.713 1.00 86.25 281 ARG A N 1
ATOM 2258 C CA . ARG A 1 281 ? 5.454 15.702 -0.466 1.00 86.25 281 ARG A CA 1
ATOM 2259 C C . ARG A 1 281 ? 4.280 14.746 -0.693 1.00 86.25 281 ARG A C 1
ATOM 2261 O O . ARG A 1 281 ? 3.412 14.998 -1.530 1.00 86.25 281 ARG A O 1
ATOM 2268 N N . ASN A 1 282 ? 4.301 13.608 -0.006 1.00 89.69 282 ASN A N 1
ATOM 2269 C CA . ASN A 1 282 ? 3.254 12.595 -0.094 1.00 89.69 282 ASN A CA 1
ATOM 2270 C C . ASN A 1 282 ? 3.274 11.711 1.154 1.00 89.69 282 ASN A C 1
ATOM 2272 O O . ASN A 1 282 ? 4.078 10.787 1.230 1.00 89.69 282 ASN A O 1
ATOM 2276 N N . ASP A 1 283 ? 2.446 12.009 2.144 1.00 88.19 283 ASP A N 1
ATOM 2277 C CA . ASP A 1 283 ? 2.412 11.276 3.409 1.00 88.19 283 ASP A CA 1
ATOM 2278 C C . ASP A 1 283 ? 1.025 11.350 4.077 1.00 88.19 283 ASP A C 1
ATOM 2280 O O . ASP A 1 283 ? 0.036 11.781 3.467 1.00 88.19 283 ASP A O 1
ATOM 2284 N N . GLU A 1 284 ? 0.952 10.888 5.328 1.00 87.50 284 GLU A N 1
ATOM 2285 C CA . GLU A 1 284 ? -0.296 10.796 6.090 1.00 87.50 284 GLU A CA 1
ATOM 2286 C C . GLU A 1 284 ? -0.814 12.158 6.531 1.00 87.50 284 GLU A C 1
ATOM 2288 O O . GLU A 1 284 ? -1.923 12.233 7.041 1.00 87.50 284 GLU A O 1
ATOM 2293 N N . TRP A 1 285 ? -0.029 13.217 6.356 1.00 86.44 285 TRP A N 1
ATOM 2294 C CA . TRP A 1 285 ? -0.291 14.566 6.851 1.00 86.44 285 TRP A CA 1
ATOM 2295 C C . TRP A 1 285 ? -0.485 15.542 5.699 1.00 86.44 285 TRP A C 1
ATOM 2297 O O . TRP A 1 285 ? -1.171 16.549 5.840 1.00 86.44 285 TRP A O 1
ATOM 2307 N N . TRP A 1 286 ? 0.087 15.236 4.534 1.00 85.06 286 TRP A N 1
ATOM 2308 C CA . TRP A 1 286 ? -0.033 16.065 3.354 1.00 85.06 286 TRP A CA 1
ATOM 2309 C C . TRP A 1 286 ? 0.060 15.274 2.047 1.00 85.06 286 TRP A C 1
ATOM 2311 O O . TRP A 1 286 ? 1.015 14.541 1.777 1.00 85.06 286 TRP A O 1
ATOM 2321 N N . SER A 1 287 ? -0.898 15.533 1.161 1.00 84.81 287 SER A N 1
ATOM 2322 C CA . SER A 1 287 ? -0.828 15.179 -0.256 1.00 84.81 287 SER A CA 1
ATOM 2323 C C . SER A 1 287 ? -1.552 16.227 -1.082 1.00 84.81 287 SER A C 1
ATOM 2325 O O . SER A 1 287 ? -2.616 16.691 -0.673 1.00 84.81 287 SER A O 1
ATOM 2327 N N . SER A 1 288 ? -1.054 16.533 -2.278 1.00 79.62 288 SER A N 1
ATOM 2328 C CA . SER A 1 288 ? -1.817 17.374 -3.199 1.00 79.62 288 SER A CA 1
ATOM 2329 C C . SER A 1 288 ? -3.091 16.659 -3.675 1.00 79.62 288 SER A C 1
ATOM 2331 O O . SER A 1 288 ? -3.070 15.452 -3.949 1.00 79.62 288 SER A O 1
ATOM 2333 N N . SER A 1 289 ? -4.177 17.425 -3.804 1.00 74.75 289 SER A N 1
ATOM 2334 C CA . SER A 1 289 ? -5.424 16.958 -4.417 1.00 74.75 289 SER A CA 1
ATOM 2335 C C . SER A 1 289 ? -5.185 16.567 -5.875 1.00 74.75 289 SER A C 1
ATOM 2337 O O . SER A 1 289 ? -4.378 17.200 -6.562 1.00 74.75 289 SER A O 1
ATOM 2339 N N . ARG A 1 290 ? -5.850 15.509 -6.343 1.00 85.56 290 ARG A N 1
ATOM 2340 C CA . ARG A 1 290 ? -5.744 15.031 -7.725 1.00 85.56 290 ARG A CA 1
ATOM 2341 C C . ARG A 1 290 ? -6.909 14.123 -8.091 1.00 85.56 290 ARG A C 1
ATOM 2343 O O . ARG A 1 290 ? -7.481 13.470 -7.228 1.00 85.56 290 ARG A O 1
ATOM 2350 N N . THR A 1 291 ? -7.187 14.023 -9.386 1.00 86.31 291 THR A N 1
ATOM 2351 C CA . THR A 1 291 ? -8.089 13.003 -9.923 1.00 86.31 291 THR A CA 1
ATOM 2352 C C . THR A 1 291 ? -7.381 11.653 -9.931 1.00 86.31 291 THR A C 1
ATOM 2354 O O . THR A 1 291 ? -6.311 11.501 -10.528 1.00 86.31 291 THR A O 1
ATOM 2357 N N . VAL A 1 292 ? -7.981 10.682 -9.253 1.00 89.44 292 VAL A N 1
ATOM 2358 C CA . VAL A 1 292 ? -7.498 9.305 -9.169 1.00 89.44 292 VAL A CA 1
ATOM 2359 C C . VAL A 1 292 ? -8.280 8.453 -10.173 1.00 89.44 292 VAL A C 1
ATOM 2361 O O . VAL A 1 292 ? -9.500 8.595 -10.240 1.00 89.44 292 VAL A O 1
ATOM 2364 N N . PRO A 1 293 ? -7.617 7.601 -10.976 1.00 89.19 293 PRO A N 1
ATOM 2365 C CA . PRO A 1 293 ? -8.319 6.703 -11.887 1.00 89.19 293 PRO A CA 1
ATOM 2366 C C . PRO A 1 293 ? -9.125 5.662 -11.109 1.00 89.19 293 PRO A C 1
ATOM 2368 O O . PRO A 1 293 ? -8.654 5.115 -10.108 1.00 89.19 293 PRO A O 1
ATOM 2371 N N . ASP A 1 294 ? -10.308 5.343 -11.621 1.00 92.12 294 ASP A N 1
ATOM 2372 C CA . ASP A 1 294 ? -11.044 4.175 -11.163 1.00 92.12 294 ASP A CA 1
ATOM 2373 C C . ASP A 1 294 ? -10.469 2.891 -11.789 1.00 92.12 294 ASP A C 1
ATOM 2375 O O . ASP A 1 294 ? -9.920 2.920 -12.893 1.00 92.12 294 ASP A O 1
ATOM 2379 N N . PHE A 1 295 ? -10.547 1.766 -11.076 1.00 95.50 295 PHE A N 1
ATOM 2380 C CA . PHE A 1 295 ? -10.034 0.473 -11.550 1.00 95.50 295 PHE A CA 1
ATOM 2381 C C . PHE A 1 295 ? -10.749 -0.715 -10.894 1.00 95.50 295 PHE A C 1
ATOM 2383 O O . PHE A 1 295 ? -11.274 -0.600 -9.783 1.00 95.50 295 PHE A O 1
ATOM 2390 N N . MET A 1 296 ? -10.741 -1.873 -11.558 1.00 95.12 296 MET A N 1
ATOM 2391 C CA . MET A 1 296 ? -11.334 -3.105 -11.026 1.00 95.12 296 MET A CA 1
ATOM 2392 C C . MET A 1 296 ? -10.406 -3.775 -9.998 1.00 95.12 296 MET A C 1
ATOM 2394 O O . MET A 1 296 ? -9.221 -3.975 -10.258 1.00 95.12 296 MET A O 1
ATOM 2398 N N . CYS A 1 297 ? -10.940 -4.101 -8.815 1.00 92.19 297 CYS A N 1
ATOM 2399 C CA . CYS A 1 297 ? -10.180 -4.701 -7.707 1.00 92.19 297 CYS A CA 1
ATOM 2400 C C . CYS A 1 297 ? -9.990 -6.216 -7.861 1.00 92.19 297 CYS A C 1
ATOM 2402 O O . CYS A 1 297 ? -8.935 -6.766 -7.552 1.00 92.19 297 CYS A O 1
ATOM 2404 N N . GLU A 1 298 ? -11.045 -6.904 -8.273 1.00 85.50 298 GLU A N 1
ATOM 2405 C CA . GLU A 1 298 ? -11.111 -8.354 -8.395 1.00 85.50 298 GLU A CA 1
ATOM 2406 C C . GLU A 1 298 ? -12.016 -8.712 -9.572 1.00 85.50 298 GLU A C 1
ATOM 2408 O O . GLU A 1 298 ? -12.761 -7.860 -10.056 1.00 85.50 298 GLU A O 1
ATOM 2413 N N . LEU A 1 299 ? -11.886 -9.945 -10.054 1.00 78.00 299 LEU A N 1
ATOM 2414 C CA . LEU A 1 299 ? -12.821 -10.507 -11.022 1.00 78.00 299 LEU A CA 1
ATOM 2415 C C . LEU A 1 299 ? -14.145 -10.743 -10.289 1.00 78.00 299 LEU A C 1
ATOM 2417 O O . LEU A 1 299 ? -14.113 -11.222 -9.151 1.00 78.00 299 LEU A O 1
ATOM 2421 N N . GLU A 1 300 ? -15.256 -10.347 -10.906 1.00 56.62 300 GLU A N 1
ATOM 2422 C CA . GLU A 1 300 ? -16.602 -10.672 -10.414 1.00 56.62 300 GLU A CA 1
ATOM 2423 C C . GLU A 1 300 ? -16.871 -12.180 -10.452 1.00 56.62 300 GLU A C 1
ATOM 2425 O O . GLU A 1 300 ? -16.368 -12.854 -11.384 1.00 56.62 300 GLU A O 1
#

Radius of gyration: 21.99 Å; chains: 1; bounding box: 92×41×47 Å

pLDDT: mean 85.2, std 11.06, range [39.53, 98.19]

Secondary structure (DSSP, 8-state):
----------HHHHHHHHHHHHGGG-EEETTTTEEEPPPPPGGGPPP-HIIIIIIGGGSB---S-B-SS-B---BHHHHHHHHHHTGGG-STT-BPPPPGGG-EEEEEE-SSEEEEEEEEEEEETTEEEEEEEEEEEESSSPPPPHHHHHTS--EEETTEE---PPPPP-SS--GGGPPPS--HHHHHHHHTS-HHHHTTS--TTS-PPPHHHHHHHHHHHTT----EE-SSSSEEEEEEE-SSEEEEEEEEE--SSHHHHHHHHHHHS-B--TT--TTT-BSSS-B---PPPP---S--

Sequence (300 aa):
MKKEGRWTANRYDFIELLARDWGDRLHYCQRCGILHPPLQPPRNHRGTKLTKRCFGQDAMIDYLPQDASQGYNPVLIHITNAIEETKEFASKGDVGPLLDTLSGSFEIMKKDLSWCLDSTGRRIDGNLVLKHVHTFRSQTSKRISATDLLTLPIRLCPHQSTATNTPESSRYIKGRNAEQNGRLLTHVIASVFPESDQSRVDVSTLGPLTPSEQAQVFASKAGEKIYWQCRSCPTKYRVQRCRNTFVITSWHSFGRDMYHAMKYWKWLVRRTGTTLGPDKRNDEWWSSSRTVPDFMCELE